Protein AF-A0A2V5ZRX6-F1 (afdb_monomer)

Sequence (182 aa):
MQWFSRVRLLVLTLICLFWTGLIVVGHFFPTAPFLSVPWRGEQSFEDLLRREGRKTTPPRDFAFLGIDQSTLQLPPLTPEEVAGSRGLQLLSERPYPWSREVWALLLDKLFAAGARVVMFDLLFNPPNEGDPTFHAALDRYRDKVAVSANFDFQNGAQAIAPNDTLIPPPQLQDSRVGFVNF

Radius of gyration: 25.51 Å; Cα contacts (8 Å, |Δi|>4): 160; chains: 1; bounding box: 58×41×77 Å

Secondary structure (DSSP, 8-state):
-HHHHHHHHHHHHHHHHHHHHHHHHHHH-TTSTTTTHHHHHHHHHHHHHHHHSPPPPPPTT-------TTTTS-----HHHHHT-HHHHHHHHSSSSPPTHHHHHHHHHHHHTT-S-EE--S---S--TTHHHHHHHHHHTGGGEEEEEEEETTTTSEEEPPPTTTS-SSGGGSTTEEE---

Nearest PDB structures (foldseek):
  1s02-assembly1_A  TM=7.299E-01  e=1.355E+00  Bacillus amyloliquefaciens
  1sua-assembly1_A  TM=6.923E-01  e=2.126E+00  Bacillus amyloliquefaciens
  7am4-assembly1_A  TM=7.079E-01  e=3.338E+00  Bacillus amyloliquefaciens
  8h7p-assembly1_A  TM=6.752E-01  e=2.934E+00  Bacillus subtilis
  5h91-assembly1_B  TM=5.346E-01  e=6.780E+00  Levilactobacillus brevis

Structure (mmCIF, N/CA/C/O backbone):
data_AF-A0A2V5ZRX6-F1
#
_entry.id   AF-A0A2V5ZRX6-F1
#
loop_
_atom_site.group_PDB
_atom_site.id
_atom_site.type_symbol
_atom_site.label_atom_id
_atom_site.label_alt_id
_atom_site.label_comp_id
_atom_site.label_asym_id
_atom_site.label_entity_id
_atom_site.label_seq_id
_atom_site.pdbx_PDB_ins_code
_atom_site.Cartn_x
_atom_site.Cartn_y
_atom_site.Cartn_z
_atom_site.occupancy
_atom_site.B_iso_or_equiv
_atom_site.auth_seq_id
_atom_site.auth_comp_id
_atom_site.auth_asym_id
_atom_site.auth_atom_id
_atom_site.pdbx_PDB_model_num
ATOM 1 N N . MET A 1 1 ? 36.579 -9.602 -58.106 1.00 56.06 1 MET A N 1
ATOM 2 C CA . MET A 1 1 ? 35.337 -9.701 -57.297 1.00 56.06 1 MET A CA 1
ATOM 3 C C . MET A 1 1 ? 35.563 -9.697 -55.775 1.00 56.06 1 MET A C 1
ATOM 5 O O . MET A 1 1 ? 34.739 -9.130 -55.075 1.00 56.06 1 MET A O 1
ATOM 9 N N . GLN A 1 2 ? 36.664 -10.243 -55.233 1.00 59.59 2 GLN A N 1
ATOM 10 C CA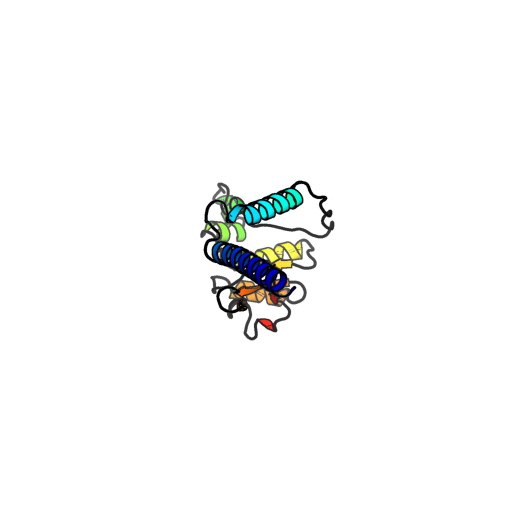 . GLN A 1 2 ? 36.886 -10.330 -53.771 1.00 59.59 2 GLN A CA 1
ATOM 11 C C . GLN A 1 2 ? 37.168 -8.988 -53.050 1.00 59.59 2 GLN A C 1
ATOM 13 O O . GLN A 1 2 ? 36.814 -8.840 -51.883 1.00 59.59 2 GLN A O 1
ATOM 18 N N . TRP A 1 3 ? 37.750 -7.990 -53.729 1.00 57.72 3 TRP A N 1
ATOM 19 C CA . TRP A 1 3 ? 38.071 -6.672 -53.147 1.00 57.72 3 TRP A CA 1
ATOM 20 C C . TRP A 1 3 ? 36.827 -5.903 -52.679 1.00 57.72 3 TRP A C 1
ATOM 22 O O . TRP A 1 3 ? 36.749 -5.469 -51.533 1.00 57.72 3 TRP A O 1
ATOM 32 N N . PHE A 1 4 ? 35.801 -5.824 -53.532 1.00 67.25 4 PHE A N 1
ATOM 33 C CA . PHE A 1 4 ? 34.531 -5.175 -53.197 1.00 67.25 4 PHE A CA 1
ATOM 34 C C . PHE A 1 4 ? 33.797 -5.871 -52.045 1.00 67.25 4 PHE A C 1
ATOM 36 O O . PHE A 1 4 ? 33.136 -5.205 -51.254 1.00 67.25 4 PHE A O 1
ATOM 43 N N . SER A 1 5 ? 33.950 -7.192 -51.905 1.00 71.81 5 SER A N 1
ATOM 44 C CA . SER A 1 5 ? 33.377 -7.945 -50.784 1.00 71.81 5 SER A CA 1
ATOM 45 C C . SER A 1 5 ? 34.058 -7.608 -49.456 1.00 71.81 5 SER A C 1
ATOM 47 O O . SER A 1 5 ? 33.370 -7.440 -48.456 1.00 71.81 5 SER A O 1
ATOM 49 N N . ARG A 1 6 ? 35.392 -7.474 -49.436 1.00 78.69 6 ARG A N 1
ATOM 50 C CA . ARG A 1 6 ? 36.153 -7.131 -48.220 1.00 78.69 6 ARG A CA 1
ATOM 51 C C . ARG A 1 6 ? 35.893 -5.698 -47.762 1.00 78.69 6 ARG A C 1
ATOM 53 O O . ARG A 1 6 ? 35.708 -5.470 -46.573 1.00 78.69 6 ARG A O 1
ATOM 60 N N . VAL A 1 7 ? 35.809 -4.753 -48.701 1.00 84.44 7 VAL A N 1
ATOM 61 C CA . VAL A 1 7 ? 35.469 -3.352 -48.398 1.00 84.44 7 VAL A CA 1
ATOM 62 C C . VAL A 1 7 ? 34.044 -3.239 -47.854 1.00 84.44 7 VAL A C 1
ATOM 64 O O . VAL A 1 7 ? 33.830 -2.568 -46.852 1.00 84.44 7 VAL A O 1
ATOM 67 N N . ARG A 1 8 ? 33.071 -3.945 -48.448 1.00 85.00 8 ARG A N 1
ATOM 68 C CA . ARG A 1 8 ? 31.693 -3.983 -47.926 1.00 85.00 8 ARG A CA 1
ATOM 69 C C . ARG A 1 8 ? 31.623 -4.558 -46.515 1.00 85.00 8 ARG A C 1
ATOM 71 O O . ARG A 1 8 ? 30.917 -4.004 -45.680 1.00 85.00 8 ARG A O 1
ATOM 78 N N . LEU A 1 9 ? 32.365 -5.634 -46.251 1.00 88.12 9 LEU A N 1
ATOM 79 C CA . LEU A 1 9 ? 32.395 -6.258 -44.931 1.00 88.12 9 LEU A CA 1
ATOM 80 C C . LEU A 1 9 ? 33.005 -5.316 -43.886 1.00 88.12 9 LEU A C 1
ATOM 82 O O . LEU A 1 9 ? 32.423 -5.143 -42.826 1.00 88.12 9 LEU A O 1
ATOM 86 N N . LEU A 1 10 ? 34.104 -4.631 -44.222 1.00 91.81 10 LEU A N 1
ATOM 87 C CA . LEU A 1 10 ? 34.718 -3.618 -43.356 1.00 91.81 10 LEU A CA 1
ATOM 88 C C . LEU A 1 10 ? 33.776 -2.449 -43.056 1.00 91.81 10 LEU A C 1
ATOM 90 O O . LEU A 1 10 ? 33.674 -2.029 -41.908 1.00 91.81 10 LEU A O 1
ATOM 94 N N . VAL A 1 11 ? 33.066 -1.941 -44.066 1.00 91.38 11 VAL A N 1
ATOM 95 C CA . VAL A 1 11 ? 32.086 -0.860 -43.880 1.00 91.38 11 VAL A CA 1
ATOM 96 C C . VAL A 1 11 ? 30.954 -1.310 -42.954 1.00 91.38 11 VAL A C 1
ATOM 98 O O . VAL A 1 11 ? 30.617 -0.589 -42.020 1.00 91.38 11 VAL A O 1
ATOM 101 N N . LEU A 1 12 ? 30.416 -2.517 -43.150 1.00 92.81 12 LEU A N 1
ATOM 102 C CA . LEU A 1 12 ? 29.412 -3.103 -42.255 1.00 92.81 12 LEU A CA 1
ATOM 103 C C . LEU A 1 12 ? 29.942 -3.258 -40.827 1.00 92.81 12 LEU A C 1
ATOM 105 O O . LEU A 1 12 ? 29.269 -2.848 -39.887 1.00 92.81 12 LEU A O 1
ATOM 109 N N . THR A 1 13 ? 31.158 -3.781 -40.652 1.00 93.75 13 THR A N 1
ATOM 110 C CA . THR A 1 13 ? 31.784 -3.919 -39.331 1.00 93.75 13 THR A CA 1
ATOM 111 C C . THR A 1 13 ? 31.941 -2.568 -38.639 1.00 93.75 13 THR A C 1
ATOM 113 O O . THR A 1 13 ? 31.611 -2.456 -37.463 1.00 93.75 13 THR A O 1
ATOM 116 N N . LEU A 1 14 ? 32.384 -1.527 -39.349 1.00 95.38 14 LEU A N 1
ATOM 117 C CA . LEU A 1 14 ? 32.519 -0.182 -38.783 1.00 95.38 14 LEU A CA 1
ATOM 118 C C . LEU A 1 14 ? 31.167 0.418 -38.389 1.00 95.38 14 LEU A C 1
ATOM 120 O O . LEU A 1 14 ? 31.062 1.008 -37.318 1.00 95.38 14 LEU A O 1
ATOM 124 N N . ILE A 1 15 ? 30.128 0.224 -39.206 1.00 94.75 15 ILE A N 1
ATOM 125 C CA . ILE A 1 15 ? 28.759 0.640 -38.873 1.00 94.75 15 ILE A CA 1
ATOM 126 C C . ILE A 1 15 ? 28.284 -0.081 -37.606 1.00 94.75 15 ILE A C 1
ATOM 128 O O . ILE A 1 15 ? 27.795 0.567 -36.682 1.00 94.75 15 ILE A O 1
ATOM 132 N N . CYS A 1 16 ? 28.464 -1.402 -37.525 1.00 95.56 16 CYS A N 1
ATOM 133 C CA . CYS A 1 16 ? 28.081 -2.182 -36.350 1.00 95.56 16 CYS A CA 1
ATOM 134 C C . CYS A 1 16 ? 28.842 -1.734 -35.096 1.00 95.56 16 CYS A C 1
ATOM 136 O O . CYS A 1 16 ? 28.220 -1.547 -34.051 1.00 95.56 16 CYS A O 1
ATOM 138 N N . LEU A 1 17 ? 30.158 -1.523 -35.190 1.00 95.69 17 LEU A N 1
ATOM 139 C CA . LEU A 1 17 ? 30.981 -1.060 -34.069 1.00 95.69 17 LEU A CA 1
ATOM 140 C C . LEU A 1 17 ? 30.581 0.345 -33.614 1.00 95.69 17 LEU A C 1
ATOM 142 O O . LEU A 1 17 ? 30.486 0.585 -32.415 1.00 95.69 17 LEU A O 1
ATOM 146 N N . PHE A 1 18 ? 30.297 1.250 -34.552 1.00 93.50 18 PHE A N 1
ATOM 147 C CA . PHE A 1 18 ? 29.844 2.602 -34.242 1.00 93.50 18 PHE A CA 1
ATOM 148 C C . PHE A 1 18 ? 28.509 2.594 -33.488 1.00 93.50 18 PHE A C 1
ATOM 150 O O . PHE A 1 18 ? 28.417 3.181 -32.412 1.00 93.50 18 PHE A O 1
ATOM 157 N N . TRP A 1 19 ? 27.493 1.889 -33.999 1.00 91.00 19 TRP A N 1
ATOM 158 C CA . TRP A 1 19 ? 26.186 1.817 -33.337 1.00 91.00 19 TRP A CA 1
ATOM 159 C C . TRP A 1 19 ? 26.247 1.076 -32.003 1.00 91.00 19 TRP A C 1
ATOM 161 O O . TRP A 1 19 ? 25.633 1.519 -31.037 1.00 91.00 19 TRP A O 1
ATOM 171 N N . THR A 1 20 ? 27.035 0.002 -31.916 1.00 90.19 20 THR A N 1
ATOM 172 C CA . THR A 1 20 ? 27.274 -0.698 -30.646 1.00 90.19 20 THR A CA 1
ATOM 173 C C . THR A 1 20 ? 27.924 0.240 -29.633 1.00 90.19 20 THR A C 1
ATOM 175 O O . THR A 1 20 ? 27.460 0.334 -28.502 1.00 90.19 20 THR A O 1
ATOM 178 N N . GLY A 1 21 ? 28.950 0.989 -30.044 1.00 88.75 21 GLY A N 1
ATOM 179 C CA . GLY A 1 21 ? 29.606 1.986 -29.202 1.00 88.75 21 GLY A CA 1
ATOM 180 C C . GLY A 1 21 ? 28.641 3.076 -28.738 1.00 88.75 21 GLY A C 1
ATOM 181 O O . GLY A 1 21 ? 28.605 3.388 -27.552 1.00 88.75 21 GLY A O 1
ATOM 182 N N . LEU A 1 22 ? 27.806 3.602 -29.637 1.00 84.19 22 LEU A N 1
ATOM 183 C CA . LEU A 1 22 ? 26.796 4.609 -29.307 1.00 84.19 22 LEU A CA 1
ATOM 184 C C . LEU A 1 22 ? 25.785 4.090 -28.269 1.00 84.19 22 LEU A C 1
ATOM 186 O O . LEU A 1 22 ? 25.483 4.797 -27.310 1.00 84.19 22 LEU A O 1
ATOM 190 N N . ILE A 1 23 ? 25.297 2.855 -28.430 1.00 83.00 23 ILE A N 1
ATOM 191 C CA . ILE A 1 23 ? 24.361 2.218 -27.489 1.00 83.00 23 ILE A CA 1
ATOM 192 C C . ILE A 1 23 ? 25.027 2.001 -26.128 1.00 83.00 23 ILE A C 1
ATOM 194 O O . ILE A 1 23 ? 24.437 2.332 -25.104 1.00 83.00 23 ILE A O 1
ATOM 198 N N . VAL A 1 24 ? 26.264 1.495 -26.106 1.00 84.56 24 VAL A N 1
ATOM 199 C CA . VAL A 1 24 ? 27.028 1.289 -24.866 1.00 84.56 24 VAL A CA 1
ATOM 200 C C . VAL A 1 24 ? 27.235 2.617 -24.137 1.00 84.56 24 VAL A C 1
ATOM 202 O O . VAL A 1 24 ? 26.971 2.708 -22.942 1.00 84.56 24 VAL A O 1
ATOM 205 N N . VAL A 1 25 ? 27.635 3.675 -24.846 1.00 83.81 25 VAL A N 1
ATOM 206 C CA . VAL A 1 25 ? 27.797 5.007 -24.245 1.00 83.81 25 VAL A CA 1
ATOM 207 C C . VAL A 1 25 ? 26.455 5.542 -23.732 1.00 83.81 25 VAL A C 1
ATOM 209 O O . VAL A 1 25 ? 26.405 6.061 -22.621 1.00 83.81 25 VAL A O 1
ATOM 212 N N . GLY A 1 26 ? 25.357 5.371 -24.473 1.00 76.69 26 GLY A N 1
ATOM 213 C CA . GLY A 1 26 ? 24.017 5.752 -24.011 1.00 76.69 26 GLY A CA 1
ATOM 214 C C . GLY A 1 26 ? 23.561 4.989 -22.761 1.00 76.69 26 GLY A C 1
ATOM 215 O O . GLY A 1 26 ? 22.959 5.585 -21.873 1.00 76.69 26 GLY A O 1
ATOM 216 N N . HIS A 1 27 ? 23.899 3.702 -22.658 1.00 77.75 27 HIS A N 1
ATOM 217 C CA . HIS A 1 27 ? 23.582 2.864 -21.501 1.00 77.75 27 HIS A CA 1
ATOM 218 C C . HIS A 1 27 ? 24.334 3.301 -20.235 1.00 77.75 27 HIS A C 1
ATOM 220 O O . HIS A 1 27 ? 23.736 3.379 -19.165 1.00 77.75 27 HIS A O 1
ATOM 226 N N . PHE A 1 28 ? 25.629 3.619 -20.348 1.00 81.56 28 PHE A N 1
ATOM 227 C CA . PHE A 1 28 ? 26.453 4.019 -19.199 1.00 81.56 28 PHE A CA 1
ATOM 228 C C . PHE A 1 28 ? 26.359 5.510 -18.850 1.00 81.56 28 PHE A C 1
ATOM 230 O O . PHE A 1 28 ? 26.651 5.889 -17.717 1.00 81.56 28 PHE A O 1
ATOM 237 N N . PHE A 1 29 ? 25.927 6.359 -19.787 1.00 78.88 29 PHE A N 1
ATOM 238 C CA . PHE A 1 29 ? 25.763 7.801 -19.581 1.00 78.88 29 PHE A CA 1
ATOM 239 C C . PHE A 1 29 ? 24.337 8.275 -19.921 1.00 78.88 29 PHE A C 1
ATOM 241 O O . PHE A 1 29 ? 24.163 9.162 -20.764 1.00 78.88 29 PHE A O 1
ATOM 248 N N . PRO A 1 30 ? 23.298 7.741 -19.250 1.00 66.06 30 PRO A N 1
ATOM 249 C CA . PRO A 1 30 ? 21.898 8.000 -19.598 1.00 66.06 30 PRO A CA 1
ATOM 250 C C . PRO A 1 30 ? 21.466 9.457 -19.373 1.00 66.06 30 PRO A C 1
ATOM 252 O O . PRO A 1 30 ? 20.463 9.901 -19.924 1.00 66.06 30 PRO A O 1
ATOM 255 N N . THR A 1 31 ? 22.220 10.230 -18.587 1.00 69.75 31 THR A N 1
ATOM 256 C CA . THR A 1 31 ? 21.947 11.646 -18.295 1.00 69.75 31 THR A CA 1
ATOM 257 C C . THR A 1 31 ? 22.692 12.614 -19.215 1.00 69.75 31 THR A C 1
ATOM 259 O O . THR A 1 31 ? 22.465 13.823 -19.138 1.00 69.75 31 THR A O 1
ATOM 262 N N . ALA A 1 32 ? 23.557 12.119 -20.110 1.00 73.25 32 ALA A N 1
ATOM 263 C CA . ALA A 1 32 ? 24.284 12.972 -21.039 1.00 73.25 32 ALA A CA 1
ATOM 264 C C . ALA A 1 32 ? 23.309 13.716 -21.982 1.00 73.25 32 ALA A C 1
ATOM 266 O O . ALA A 1 32 ? 22.347 13.124 -22.504 1.00 73.25 32 ALA A O 1
ATOM 267 N N . PRO A 1 33 ? 23.530 15.020 -22.234 1.00 58.69 33 PRO A N 1
ATOM 268 C CA . PRO A 1 33 ? 22.786 15.752 -23.253 1.00 58.69 33 PRO A CA 1
ATOM 269 C C . PRO A 1 33 ? 22.902 15.033 -24.610 1.00 58.69 33 PRO A C 1
ATOM 271 O O . PRO A 1 33 ? 23.943 14.462 -24.920 1.00 58.69 33 PRO A O 1
ATOM 274 N N . PHE A 1 34 ? 21.834 15.045 -25.413 1.00 67.62 34 PHE A N 1
ATOM 275 C CA . PHE A 1 34 ? 21.688 14.349 -26.711 1.00 67.62 34 PHE A CA 1
ATOM 276 C C . PHE A 1 34 ? 21.492 12.823 -26.658 1.00 67.62 34 PHE A C 1
ATOM 278 O O . PHE A 1 34 ? 20.596 12.327 -27.337 1.00 67.62 34 PHE A O 1
ATOM 285 N N . LEU A 1 35 ? 22.221 12.081 -25.818 1.00 66.44 35 LEU A N 1
ATOM 286 C CA . LEU A 1 35 ? 22.031 10.622 -25.676 1.00 66.44 35 LEU A CA 1
ATOM 287 C C . LEU A 1 35 ? 20.732 10.254 -24.940 1.00 66.44 35 LEU A C 1
ATOM 289 O O . LEU A 1 35 ? 20.140 9.214 -25.200 1.00 66.44 35 LEU A O 1
ATOM 293 N N . SER A 1 36 ? 20.247 11.153 -24.082 1.00 68.12 36 SER A N 1
ATOM 294 C CA . SER A 1 36 ? 18.969 11.041 -23.361 1.00 68.12 36 SER A CA 1
ATOM 295 C C . SER A 1 36 ? 17.731 11.425 -24.183 1.00 68.12 36 SER A C 1
ATOM 297 O O . SER A 1 36 ? 16.614 11.361 -23.671 1.00 68.12 36 SER A O 1
ATOM 299 N N . VAL A 1 37 ? 17.892 11.903 -25.424 1.00 75.19 37 VAL A N 1
ATOM 300 C CA . VAL A 1 37 ? 16.770 12.388 -26.254 1.00 75.19 37 VAL A CA 1
ATOM 301 C C . VAL A 1 37 ? 15.780 11.274 -26.616 1.00 75.19 37 VAL A C 1
ATOM 303 O O . VAL A 1 37 ? 14.586 11.522 -26.459 1.00 75.19 37 VAL A O 1
ATOM 306 N N . PRO A 1 38 ? 16.209 10.060 -27.023 1.00 76.38 38 PRO A N 1
ATOM 307 C CA . PRO A 1 38 ? 15.279 8.961 -27.282 1.00 76.38 38 PRO A CA 1
ATOM 308 C C . PRO A 1 38 ? 14.454 8.598 -26.044 1.00 76.38 38 PRO A C 1
ATOM 310 O O . PRO A 1 38 ? 13.234 8.526 -26.130 1.00 76.38 38 PRO A O 1
ATOM 313 N N . TRP A 1 39 ? 15.106 8.482 -24.881 1.00 74.38 39 TRP A N 1
ATOM 314 C CA . TRP A 1 39 ? 14.452 8.118 -23.621 1.00 74.38 39 TRP A CA 1
ATOM 315 C C . TRP A 1 39 ? 13.459 9.182 -23.144 1.00 74.38 39 TRP A C 1
ATOM 317 O O . TRP A 1 39 ? 12.323 8.883 -22.795 1.00 74.38 39 TRP A O 1
ATOM 327 N N . ARG A 1 40 ? 13.849 10.462 -23.193 1.00 78.56 40 ARG A N 1
ATOM 328 C CA . ARG A 1 40 ? 12.930 11.567 -22.881 1.00 78.56 40 ARG A CA 1
ATOM 329 C C . ARG A 1 40 ? 11.773 11.649 -23.872 1.00 78.56 40 ARG A C 1
ATOM 331 O O . ARG A 1 40 ? 10.671 12.010 -23.470 1.00 78.56 40 ARG A O 1
ATOM 338 N N . GLY A 1 41 ? 12.018 11.344 -25.145 1.00 83.38 41 GLY A N 1
ATOM 339 C CA . GLY A 1 41 ? 10.986 11.282 -26.177 1.00 83.38 41 GLY A CA 1
ATOM 340 C C . GLY A 1 41 ? 9.962 10.186 -25.893 1.00 83.38 41 GLY A C 1
ATOM 341 O O . GLY A 1 41 ? 8.766 10.460 -25.930 1.00 83.38 41 GLY A O 1
ATOM 342 N N . GLU A 1 42 ? 10.427 8.989 -25.539 1.00 86.06 42 GLU A N 1
ATOM 343 C CA . GLU A 1 42 ? 9.584 7.873 -25.103 1.00 86.06 42 GLU A CA 1
ATOM 344 C C . GLU A 1 42 ? 8.759 8.244 -23.868 1.00 86.06 42 GLU A C 1
ATOM 346 O O . GLU A 1 42 ? 7.535 8.201 -23.933 1.00 86.06 42 GLU A O 1
ATOM 351 N N . GLN A 1 43 ? 9.394 8.730 -22.796 1.00 85.69 43 GLN A N 1
ATOM 352 C CA . GLN A 1 43 ? 8.693 9.168 -21.582 1.00 85.69 43 GLN A CA 1
ATOM 353 C C . GLN A 1 43 ? 7.649 10.255 -21.872 1.00 85.69 43 GLN A C 1
ATOM 355 O O . GLN A 1 43 ? 6.528 10.191 -21.375 1.00 85.69 43 GLN A O 1
ATOM 360 N N . SER A 1 44 ? 7.983 11.235 -22.718 1.00 87.12 44 SER A N 1
ATOM 361 C CA . SER A 1 44 ? 7.048 12.300 -23.106 1.00 87.12 44 SER A CA 1
ATOM 362 C C . SER A 1 44 ? 5.868 11.760 -23.914 1.00 87.12 44 SER A C 1
ATOM 364 O O . SER A 1 44 ? 4.743 12.236 -23.763 1.00 87.12 44 SER A O 1
ATOM 366 N N . PHE A 1 45 ? 6.111 10.776 -24.780 1.00 88.62 45 PHE A N 1
ATOM 367 C CA . PHE A 1 45 ? 5.062 10.124 -25.553 1.00 88.62 45 PHE A CA 1
ATOM 368 C C . PHE A 1 45 ? 4.168 9.254 -24.664 1.00 88.62 45 PHE A C 1
ATOM 370 O O . PHE A 1 45 ? 2.945 9.325 -24.784 1.00 88.62 45 PHE A O 1
ATOM 377 N N . GLU A 1 46 ? 4.738 8.496 -23.727 1.00 88.62 46 GLU A N 1
ATOM 378 C CA . GLU A 1 46 ? 3.959 7.766 -22.728 1.00 88.62 46 GLU A CA 1
ATOM 379 C C . GLU A 1 46 ? 3.116 8.708 -21.870 1.00 88.62 46 GLU A C 1
ATOM 381 O O . GLU A 1 46 ? 1.942 8.432 -21.639 1.00 88.62 46 GLU A O 1
ATOM 386 N N . ASP A 1 47 ? 3.671 9.839 -21.435 1.00 90.44 47 ASP A N 1
ATOM 387 C CA . ASP A 1 47 ? 2.935 10.857 -20.689 1.00 90.44 47 ASP A CA 1
ATOM 388 C C . ASP A 1 47 ? 1.789 11.443 -21.511 1.00 90.44 47 ASP A C 1
ATOM 390 O O . ASP A 1 47 ? 0.682 11.610 -20.996 1.00 90.44 47 ASP A O 1
ATOM 394 N N . LEU A 1 48 ? 2.012 11.701 -22.802 1.00 92.56 48 LEU A N 1
ATOM 395 C CA . LEU A 1 48 ? 0.958 12.129 -23.715 1.00 92.56 48 LEU A CA 1
ATOM 396 C C . LEU A 1 48 ? -0.149 11.070 -23.808 1.00 92.56 48 LEU A C 1
ATOM 398 O O . LEU A 1 48 ? -1.324 11.403 -23.676 1.00 92.56 48 LEU A O 1
ATOM 402 N N . LEU A 1 49 ? 0.194 9.788 -23.954 1.00 91.12 49 LEU A N 1
ATOM 403 C CA . LEU A 1 49 ? -0.783 8.693 -23.947 1.00 91.12 49 LEU A CA 1
ATOM 404 C C . LEU A 1 49 ? -1.497 8.566 -22.587 1.00 91.12 49 LEU A C 1
ATOM 406 O O . LEU A 1 49 ? -2.708 8.336 -22.528 1.00 91.12 49 LEU A O 1
ATOM 410 N N . ARG A 1 50 ? -0.788 8.766 -21.471 1.00 87.44 50 ARG A N 1
ATOM 411 C CA . ARG A 1 50 ? -1.350 8.760 -20.111 1.00 87.44 50 ARG A CA 1
ATOM 412 C C . ARG A 1 50 ? -2.211 9.986 -19.816 1.00 87.44 50 ARG A C 1
ATOM 414 O O . ARG A 1 50 ? -3.107 9.860 -18.989 1.00 87.44 50 ARG A O 1
ATOM 421 N N . ARG A 1 51 ? -2.067 11.102 -20.527 1.00 87.94 51 ARG A N 1
ATOM 422 C CA . ARG A 1 51 ? -2.939 12.283 -20.381 1.00 87.94 51 ARG A CA 1
ATOM 423 C C . ARG A 1 51 ? -4.103 12.274 -21.368 1.00 87.94 51 ARG A C 1
ATOM 425 O O . ARG A 1 51 ? -5.253 12.287 -20.948 1.00 87.94 51 ARG A O 1
ATOM 432 N N . GLU A 1 52 ? -3.798 12.148 -22.652 1.00 91.19 52 GLU A N 1
ATOM 433 C CA . GLU A 1 52 ? -4.743 12.336 -23.762 1.00 91.19 52 GLU A CA 1
ATOM 434 C C . GLU A 1 52 ? -5.308 11.020 -24.307 1.00 91.19 52 GLU A C 1
ATOM 436 O O . GLU A 1 52 ? -6.373 10.981 -24.923 1.00 9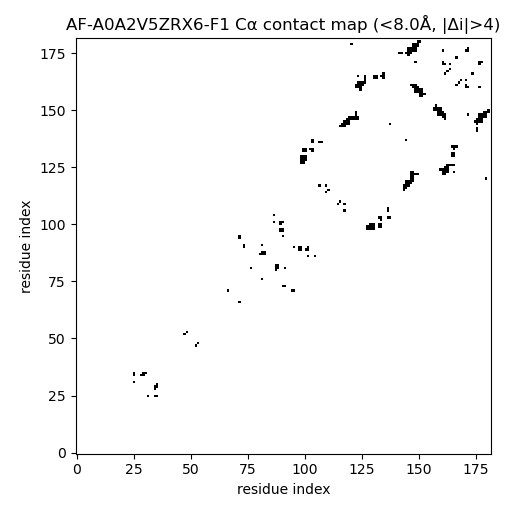1.19 52 GLU A O 1
ATOM 441 N N . GLY A 1 53 ? -4.598 9.908 -24.100 1.00 88.50 53 GLY A N 1
ATOM 442 C CA . GLY A 1 53 ? -5.047 8.600 -24.564 1.00 88.50 53 GLY A CA 1
ATOM 443 C C . GLY A 1 53 ? -6.350 8.182 -23.884 1.00 88.50 53 GLY A C 1
ATOM 444 O O . GLY A 1 53 ? -6.544 8.418 -22.686 1.00 88.50 53 GLY A O 1
ATOM 445 N N . ARG A 1 54 ? -7.229 7.520 -24.648 1.00 89.12 54 ARG A N 1
ATOM 446 C CA . ARG A 1 54 ? -8.540 7.038 -24.187 1.00 89.12 54 ARG A CA 1
ATOM 447 C C . ARG A 1 54 ? -8.410 6.292 -22.858 1.00 89.12 54 ARG A C 1
ATOM 449 O O . ARG A 1 54 ? -7.717 5.281 -22.773 1.00 89.12 54 ARG A O 1
ATOM 456 N N . LYS A 1 55 ? -9.117 6.774 -21.835 1.00 86.31 55 LYS A N 1
ATOM 457 C CA . LYS A 1 55 ? -9.160 6.130 -20.520 1.00 86.31 55 LYS A CA 1
ATOM 458 C C . LYS A 1 55 ? -10.217 5.045 -20.490 1.00 86.31 55 LYS A C 1
ATOM 460 O O . LYS A 1 55 ? -11.355 5.257 -20.910 1.00 86.31 55 LYS A O 1
ATOM 465 N N . THR A 1 56 ? -9.833 3.885 -19.973 1.00 85.19 56 THR A N 1
ATOM 466 C CA . THR A 1 56 ? -10.794 2.871 -19.555 1.00 85.19 56 THR A CA 1
ATOM 467 C C . THR A 1 56 ? -11.549 3.425 -18.358 1.00 85.19 56 THR A C 1
ATOM 469 O O . THR A 1 56 ? -10.937 3.853 -17.381 1.00 85.19 56 THR A O 1
ATOM 472 N N . THR A 1 57 ? -12.876 3.456 -18.442 1.00 86.31 57 THR A N 1
ATOM 473 C CA . THR A 1 57 ? -13.701 3.855 -17.303 1.00 86.31 57 THR A CA 1
ATOM 474 C C . THR A 1 57 ? -13.482 2.852 -16.169 1.00 86.31 57 THR A C 1
ATOM 476 O O . THR A 1 57 ? -13.630 1.651 -16.416 1.00 86.31 57 THR A O 1
ATOM 479 N N . PRO A 1 58 ? -13.124 3.300 -14.952 1.00 84.44 58 PRO A N 1
ATOM 480 C CA . PRO A 1 58 ? -12.965 2.389 -13.831 1.00 84.44 58 PRO A CA 1
ATOM 481 C C . PRO A 1 58 ? -14.301 1.688 -13.526 1.00 84.44 58 PRO A C 1
ATOM 483 O O . PRO A 1 58 ? -15.367 2.293 -13.709 1.00 84.44 58 PRO A O 1
ATOM 486 N N . PRO A 1 59 ? -14.276 0.423 -13.075 1.00 89.94 59 PRO A N 1
ATOM 487 C CA . PRO A 1 59 ? -15.473 -0.257 -12.593 1.00 89.94 59 PRO A CA 1
ATOM 488 C C . PRO A 1 59 ? -16.162 0.551 -11.486 1.00 89.94 59 PRO A C 1
ATOM 490 O O . PRO A 1 59 ? -15.506 1.212 -10.685 1.00 89.94 59 PRO A O 1
ATOM 493 N N . ARG A 1 60 ? -17.499 0.507 -11.426 1.00 89.81 60 ARG A N 1
ATOM 494 C CA . ARG A 1 60 ? -18.281 1.288 -10.442 1.00 89.81 60 ARG A CA 1
ATOM 495 C C . ARG A 1 60 ? -18.077 0.828 -8.998 1.00 89.81 60 ARG A C 1
ATOM 497 O O . ARG A 1 60 ? -18.371 1.573 -8.072 1.00 89.81 60 ARG A O 1
ATOM 504 N N . ASP A 1 61 ? -17.632 -0.404 -8.827 1.00 92.38 61 ASP A N 1
ATOM 505 C CA . ASP A 1 61 ? -17.355 -1.083 -7.566 1.00 92.38 61 ASP A CA 1
ATOM 506 C C . ASP A 1 61 ? -15.861 -1.076 -7.210 1.00 92.38 61 ASP A C 1
ATOM 508 O O . ASP A 1 61 ? -15.437 -1.786 -6.300 1.00 92.38 61 ASP A O 1
ATOM 512 N N . PHE A 1 62 ? -15.068 -0.258 -7.907 1.00 92.00 62 PHE A N 1
ATOM 513 C CA . PHE A 1 62 ? -13.644 -0.103 -7.668 1.00 92.00 62 PHE A CA 1
ATOM 514 C C . PHE A 1 62 ? -13.320 1.330 -7.245 1.00 92.00 62 PHE A C 1
ATOM 516 O O . PHE A 1 62 ? -13.637 2.292 -7.946 1.00 92.00 62 PHE A O 1
ATOM 523 N N . ALA A 1 63 ? -12.650 1.464 -6.103 1.00 92.19 63 ALA A N 1
ATOM 524 C CA . ALA A 1 63 ? -12.139 2.732 -5.606 1.00 92.19 63 ALA A CA 1
ATOM 525 C C . ALA A 1 63 ? -10.620 2.636 -5.458 1.00 92.19 63 ALA A C 1
ATOM 527 O O . ALA A 1 63 ? -10.112 1.724 -4.808 1.00 92.19 63 ALA A O 1
ATOM 528 N N . PHE A 1 64 ? -9.910 3.595 -6.047 1.00 90.69 64 PHE A N 1
ATOM 529 C CA . PHE A 1 64 ? -8.470 3.754 -5.883 1.00 90.69 64 PHE A CA 1
ATOM 530 C C . PHE A 1 64 ? -8.205 4.983 -5.018 1.00 90.69 64 PHE A C 1
ATOM 532 O O . PHE A 1 64 ? -8.651 6.081 -5.356 1.00 90.69 64 PHE A O 1
ATOM 539 N N . LEU A 1 65 ? -7.493 4.795 -3.907 1.00 91.19 65 LEU A N 1
ATOM 540 C CA . LEU A 1 65 ? -7.089 5.870 -3.008 1.00 91.19 65 LEU A CA 1
ATOM 541 C C . LEU A 1 65 ? -5.565 5.960 -3.002 1.00 91.19 65 LEU A C 1
ATOM 543 O O . LEU A 1 65 ? -4.892 5.097 -2.446 1.00 91.19 65 LEU A O 1
ATOM 547 N N . GLY A 1 66 ? -5.043 7.009 -3.632 1.00 90.25 66 GLY A N 1
ATOM 548 C CA . GLY A 1 66 ? -3.620 7.323 -3.609 1.00 90.25 66 GLY A CA 1
ATOM 549 C C . GLY A 1 66 ? -3.246 8.152 -2.384 1.00 90.25 66 GLY A C 1
ATOM 550 O O . GLY A 1 66 ? -4.037 8.972 -1.918 1.00 90.25 66 GLY A O 1
ATOM 551 N N . ILE A 1 67 ? -2.023 7.955 -1.899 1.00 89.56 67 ILE A N 1
ATOM 552 C CA . ILE A 1 67 ? -1.371 8.859 -0.950 1.00 89.56 67 ILE A CA 1
ATOM 553 C C . ILE A 1 67 ? -0.396 9.703 -1.761 1.00 89.56 67 ILE A C 1
ATOM 555 O O . ILE A 1 67 ? 0.546 9.179 -2.352 1.00 89.56 67 ILE A O 1
ATOM 559 N N . ASP A 1 68 ? -0.641 11.005 -1.807 1.00 88.56 68 ASP A N 1
ATOM 560 C CA . ASP A 1 68 ? 0.231 11.979 -2.451 1.00 88.56 68 ASP A CA 1
ATOM 561 C C . ASP A 1 68 ? 0.847 12.949 -1.431 1.00 88.56 68 ASP A C 1
ATOM 563 O O . ASP A 1 68 ? 0.501 12.963 -0.247 1.00 88.56 68 ASP A O 1
ATOM 567 N N . GLN A 1 69 ? 1.757 13.801 -1.898 1.00 85.94 69 GLN A N 1
ATOM 568 C CA . GLN A 1 69 ? 2.449 14.770 -1.049 1.00 85.94 69 GLN A CA 1
ATOM 569 C C . GLN A 1 69 ? 1.499 15.738 -0.322 1.00 85.94 69 GLN A C 1
ATOM 571 O O . GLN A 1 69 ? 1.828 16.192 0.774 1.00 85.94 69 GLN A O 1
ATOM 576 N N . SER A 1 70 ? 0.336 16.046 -0.903 1.00 85.19 70 SER A N 1
ATOM 577 C CA . SER A 1 70 ? -0.668 16.904 -0.274 1.00 85.19 70 SER A CA 1
ATOM 578 C C . SER A 1 70 ? -1.423 16.171 0.836 1.00 85.19 70 SER A C 1
ATOM 580 O O . SER A 1 70 ? -1.631 16.741 1.900 1.00 85.19 70 SER A O 1
ATOM 582 N N . T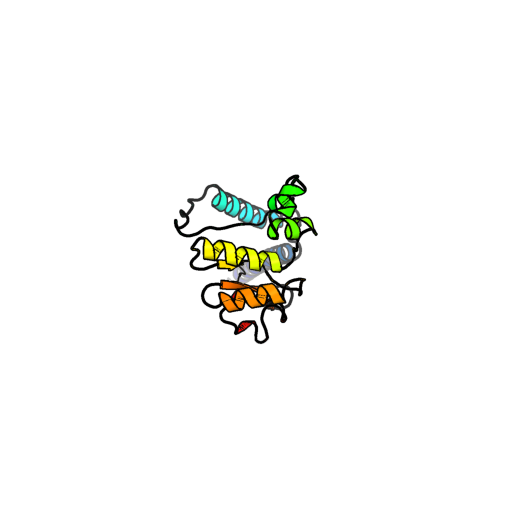HR A 1 71 ? -1.732 14.883 0.656 1.00 84.12 71 THR A N 1
ATOM 583 C CA . THR A 1 71 ? -2.401 14.053 1.676 1.00 84.12 71 THR A CA 1
ATOM 584 C C . THR A 1 71 ? -1.521 13.740 2.886 1.00 84.12 71 THR A C 1
ATOM 586 O O . THR A 1 71 ? -2.037 13.433 3.958 1.00 84.12 71 THR A O 1
ATOM 589 N N . LEU A 1 72 ? -0.194 13.834 2.741 1.00 86.94 72 LEU A N 1
ATOM 590 C CA . LEU A 1 72 ? 0.747 13.695 3.856 1.00 86.94 72 LEU A CA 1
ATOM 591 C C . LEU A 1 72 ? 0.750 14.912 4.789 1.00 86.94 72 LEU A C 1
ATOM 593 O O . LEU A 1 72 ? 1.234 14.814 5.917 1.00 86.94 72 LEU A O 1
ATOM 597 N N . GLN A 1 73 ? 0.234 16.053 4.327 1.00 85.19 73 GLN A N 1
ATOM 598 C CA . GLN A 1 73 ? 0.093 17.261 5.127 1.00 85.19 73 GLN A CA 1
ATOM 599 C C . GLN A 1 73 ? -1.332 17.322 5.661 1.00 85.19 73 GLN A C 1
ATOM 601 O O . GLN A 1 73 ? -2.286 17.520 4.910 1.00 85.19 73 GLN A O 1
ATOM 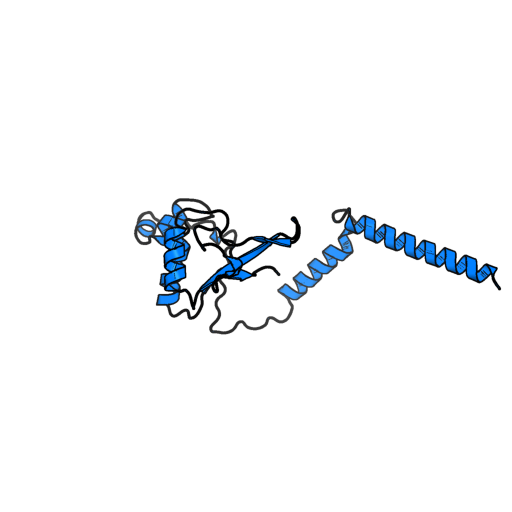606 N N . LEU A 1 74 ? -1.486 17.147 6.972 1.00 81.12 74 LEU A N 1
ATOM 607 C CA . LEU A 1 74 ? -2.793 17.318 7.587 1.00 81.12 74 LEU A CA 1
ATOM 608 C C . LEU A 1 74 ? -3.230 18.784 7.467 1.00 81.12 74 LEU A C 1
ATOM 610 O O . LEU A 1 74 ? -2.420 19.683 7.724 1.00 81.12 74 LEU A O 1
ATOM 614 N N . PRO A 1 75 ? -4.500 19.046 7.110 1.00 83.44 75 PRO A N 1
ATOM 615 C CA . PRO A 1 75 ? -5.048 20.386 7.239 1.00 83.44 75 PRO A CA 1
ATOM 616 C C . PRO A 1 75 ? -4.983 20.829 8.711 1.00 83.44 75 PRO A C 1
ATOM 618 O O . PRO A 1 75 ? -4.850 19.986 9.602 1.00 83.44 75 PRO A O 1
ATOM 621 N N . PRO A 1 76 ? -5.078 22.136 9.001 1.00 84.06 76 PRO A N 1
ATOM 622 C CA . PRO A 1 76 ? -5.177 22.606 10.376 1.00 84.06 76 PRO A CA 1
ATOM 623 C C . PRO A 1 76 ? -6.453 22.040 11.020 1.00 84.06 76 PRO A C 1
ATOM 625 O O . PRO A 1 76 ? -7.550 22.518 10.745 1.00 84.06 76 PRO A O 1
ATOM 628 N N . LEU A 1 77 ? -6.291 20.998 11.839 1.00 86.75 77 LEU A N 1
ATOM 629 C CA . LEU A 1 77 ? -7.355 20.347 12.605 1.00 86.75 77 LEU A CA 1
ATOM 630 C C . LEU A 1 77 ? -7.459 20.991 13.987 1.00 86.75 77 LEU A C 1
ATOM 632 O O . LEU A 1 77 ? -6.435 21.315 14.601 1.00 86.75 77 LEU A O 1
ATOM 636 N N . THR A 1 78 ? -8.676 21.151 14.506 1.00 89.56 78 THR A N 1
ATOM 637 C CA . THR A 1 78 ? -8.844 21.610 15.890 1.00 89.56 78 THR A CA 1
ATOM 638 C C . THR A 1 78 ? -8.534 20.479 16.880 1.00 89.56 78 THR A C 1
ATOM 640 O O . THR A 1 78 ? -8.674 19.295 16.548 1.00 89.56 78 THR A O 1
ATOM 643 N N . PRO A 1 79 ? -8.129 20.795 18.125 1.00 89.38 79 PRO A N 1
ATOM 644 C CA . PRO A 1 79 ? -7.917 19.775 19.150 1.00 89.38 79 PRO A CA 1
ATOM 645 C C . PRO A 1 79 ? -9.154 18.899 19.395 1.00 89.38 79 PRO A C 1
ATOM 647 O O . PRO A 1 79 ? -9.010 17.706 19.664 1.00 89.38 79 PRO A O 1
ATOM 650 N N . GLU A 1 80 ? -10.364 19.456 19.271 1.00 91.31 80 GLU A N 1
ATOM 651 C CA . GLU A 1 80 ? -11.613 18.704 19.419 1.00 91.31 80 GLU A CA 1
ATOM 652 C C . GLU A 1 80 ? -11.820 17.688 18.285 1.00 91.31 80 GLU A C 1
ATOM 654 O O . GLU A 1 80 ? -12.225 16.553 18.544 1.00 91.31 80 GLU A O 1
ATOM 659 N N . GLU A 1 81 ? -11.508 18.059 17.039 1.00 89.56 81 GLU A N 1
ATOM 660 C CA . GLU A 1 81 ? -11.611 17.160 15.880 1.00 89.56 81 GLU A CA 1
ATOM 661 C C . GLU A 1 81 ? -10.647 15.978 16.002 1.00 89.56 81 GLU A C 1
ATOM 663 O O . GLU A 1 81 ? -11.027 14.825 15.773 1.00 89.56 81 GLU A O 1
ATOM 668 N N . VAL A 1 82 ? -9.410 16.252 16.425 1.00 90.62 82 VAL A N 1
ATOM 669 C CA . VAL A 1 82 ? -8.406 15.214 16.676 1.00 90.62 82 VAL A CA 1
ATOM 670 C C . VAL A 1 82 ? -8.857 14.312 17.829 1.00 90.62 82 VAL A C 1
ATOM 672 O O . VAL A 1 82 ? -8.844 13.087 17.700 1.00 90.62 82 VAL A O 1
ATOM 675 N N . ALA A 1 83 ? -9.347 14.878 18.934 1.00 90.69 83 ALA A N 1
ATOM 676 C CA . ALA A 1 83 ? -9.842 14.098 20.069 1.00 90.69 83 ALA A CA 1
ATOM 677 C C . ALA A 1 83 ? -11.012 13.165 19.694 1.00 90.69 83 ALA A C 1
ATOM 679 O O . ALA A 1 83 ? -11.119 12.068 20.243 1.00 90.69 83 ALA A O 1
ATOM 680 N N . GLY A 1 84 ? -11.845 13.552 18.722 1.00 91.69 84 GLY A N 1
ATOM 681 C CA . GLY A 1 84 ? -12.997 12.770 18.267 1.00 91.69 84 GLY A CA 1
ATOM 682 C C . GLY A 1 84 ? -12.673 11.531 17.420 1.00 91.69 84 GLY A C 1
ATOM 683 O O . GLY A 1 84 ? -13.552 10.695 17.209 1.00 91.69 84 GLY A O 1
ATOM 684 N N . SER A 1 85 ? -11.441 11.374 16.921 1.00 92.94 85 SER A N 1
ATOM 685 C CA . SER A 1 85 ? -11.078 10.264 16.031 1.00 92.94 85 SER A CA 1
ATOM 686 C C . SER A 1 85 ? -9.688 9.721 16.331 1.00 92.94 85 SER A C 1
ATOM 688 O O . SER A 1 85 ? -8.682 10.370 16.050 1.00 92.94 85 SER A O 1
ATOM 690 N N . ARG A 1 86 ? -9.616 8.461 16.783 1.00 94.81 86 ARG A N 1
ATOM 691 C CA . ARG A 1 86 ? -8.334 7.764 16.991 1.00 94.81 86 ARG A CA 1
ATOM 692 C C . ARG A 1 86 ? -7.457 7.769 15.735 1.00 94.81 86 ARG A C 1
ATOM 694 O O . ARG A 1 86 ? -6.252 7.948 15.831 1.00 94.81 86 ARG A O 1
ATOM 701 N N . GLY A 1 87 ? -8.065 7.652 14.553 1.00 93.38 87 GLY A N 1
ATOM 702 C CA . GLY A 1 87 ? -7.336 7.762 13.289 1.00 93.38 87 GLY A CA 1
ATOM 703 C C . GLY A 1 87 ? -6.670 9.129 13.111 1.00 93.38 87 GLY A C 1
ATOM 704 O O . GLY A 1 87 ? -5.506 9.183 12.746 1.00 93.38 87 GLY A O 1
ATOM 705 N N . LEU A 1 88 ? -7.369 10.229 13.421 1.00 92.62 88 LEU A N 1
ATOM 706 C CA . LEU A 1 88 ? -6.792 11.576 13.310 1.00 92.62 88 LEU A CA 1
ATOM 707 C C . LEU A 1 88 ? -5.691 11.818 14.348 1.00 92.62 88 LEU A C 1
ATOM 709 O O . LEU A 1 88 ? -4.718 12.496 14.030 1.00 92.62 88 LEU A O 1
ATOM 713 N N . GLN A 1 89 ? -5.803 11.228 15.542 1.00 94.19 89 GLN A N 1
ATOM 714 C CA . GLN A 1 89 ? -4.740 11.265 16.557 1.00 94.19 89 GLN A CA 1
ATOM 715 C C . GLN A 1 89 ? -3.463 10.634 16.009 1.00 94.19 89 GLN A C 1
ATOM 717 O O . GLN A 1 89 ? -2.440 11.304 15.931 1.00 94.19 89 GLN A O 1
ATOM 722 N N . LEU A 1 90 ? -3.554 9.400 15.510 1.00 94.56 90 LEU A N 1
ATOM 723 C CA . LEU A 1 90 ? -2.411 8.666 14.962 1.00 94.56 90 LEU A CA 1
ATOM 724 C C . LEU A 1 90 ? -1.760 9.363 13.758 1.00 94.56 90 LEU A C 1
ATOM 726 O O . LEU A 1 90 ? -0.543 9.304 13.593 1.00 94.56 90 LEU A O 1
ATOM 730 N N . LEU A 1 91 ? -2.561 10.013 12.907 1.00 92.50 91 LEU A N 1
ATOM 731 C CA . LEU A 1 91 ? -2.044 10.797 11.782 1.00 92.50 91 LEU A CA 1
ATOM 732 C C . LEU A 1 91 ? -1.337 12.080 12.256 1.00 92.50 91 LEU A C 1
ATOM 734 O O . LEU A 1 91 ? -0.395 12.524 11.604 1.00 92.50 91 LEU A O 1
ATOM 738 N N . SER A 1 92 ? -1.791 12.673 13.367 1.00 90.75 92 SER A N 1
ATOM 739 C CA . SER A 1 92 ? -1.256 13.925 13.930 1.00 90.75 92 SER A CA 1
ATOM 740 C C . SER A 1 92 ? -0.029 13.718 14.821 1.00 90.75 92 SER A C 1
ATOM 742 O O . SER A 1 92 ? 0.762 14.641 14.993 1.00 90.75 92 SER A O 1
ATOM 744 N N . GLU A 1 93 ? 0.139 12.524 15.396 1.00 91.31 93 GLU A N 1
ATOM 745 C CA . GLU A 1 93 ? 1.229 12.194 16.322 1.00 91.31 93 GLU A CA 1
ATOM 746 C C . GLU A 1 93 ? 2.616 12.266 15.660 1.00 91.31 93 GLU A C 1
ATOM 748 O O . GLU A 1 93 ? 3.583 12.681 16.303 1.00 91.31 93 GLU A O 1
ATOM 753 N N . ARG A 1 94 ? 2.736 11.872 14.381 1.00 89.25 94 ARG A N 1
ATOM 754 C CA . ARG A 1 94 ? 4.013 11.893 13.649 1.00 89.25 94 ARG A CA 1
ATOM 755 C C . ARG A 1 94 ? 3.849 11.963 12.125 1.00 89.25 94 ARG A C 1
ATOM 757 O O . ARG A 1 94 ? 2.843 11.486 11.599 1.00 89.25 94 ARG A O 1
ATOM 764 N N . PRO A 1 95 ? 4.866 12.463 11.393 1.00 89.75 95 PRO A N 1
ATOM 765 C CA . PRO A 1 95 ? 4.903 12.377 9.937 1.00 89.75 95 PRO A CA 1
ATOM 766 C C . PRO A 1 95 ? 4.856 10.931 9.433 1.00 89.75 95 PRO A C 1
ATOM 768 O O . PRO A 1 95 ? 5.235 9.991 10.135 1.00 89.75 95 PRO A O 1
ATOM 771 N N . TYR A 1 96 ? 4.447 10.764 8.176 1.00 91.12 96 TYR A N 1
ATOM 772 C CA . TYR A 1 96 ? 4.519 9.475 7.497 1.00 91.12 96 TYR A CA 1
ATOM 773 C C . TYR A 1 96 ? 5.960 8.919 7.518 1.00 91.12 96 TYR A C 1
ATOM 775 O O . TYR A 1 96 ? 6.897 9.679 7.257 1.00 91.12 96 TYR A O 1
ATOM 783 N N . PRO A 1 97 ? 6.168 7.612 7.780 1.00 93.44 97 PRO A N 1
ATOM 784 C CA . PRO A 1 97 ? 5.161 6.553 7.915 1.00 93.44 97 PRO A CA 1
ATOM 785 C C . PRO A 1 97 ? 4.419 6.539 9.266 1.00 93.44 97 PRO A C 1
ATOM 787 O O . PRO A 1 97 ? 5.012 6.448 10.345 1.00 93.44 97 PRO A O 1
ATOM 790 N N . TRP A 1 98 ? 3.084 6.551 9.199 1.00 95.00 98 TRP A N 1
ATOM 791 C CA . TRP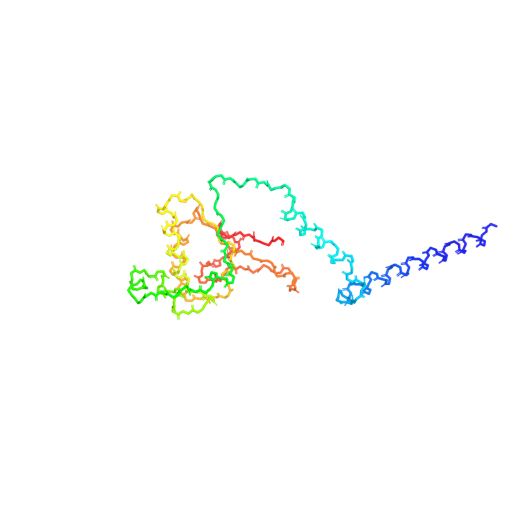 A 1 98 ? 2.204 6.529 10.374 1.00 95.00 98 TRP A CA 1
ATOM 792 C C . TRP A 1 98 ? 2.259 5.202 11.139 1.00 95.00 98 TRP A C 1
ATOM 794 O O . TRP A 1 98 ? 2.842 4.217 10.675 1.00 95.00 98 TRP A O 1
ATOM 804 N N . SER A 1 99 ? 1.662 5.177 12.333 1.00 96.69 99 SER A N 1
ATOM 805 C CA . SER A 1 99 ? 1.436 3.931 13.076 1.00 96.69 99 SER A CA 1
ATOM 806 C C . SER A 1 99 ? 0.595 2.962 12.250 1.00 96.69 99 SER A C 1
ATOM 808 O O . SER A 1 99 ? -0.333 3.353 11.538 1.00 96.69 99 SER A O 1
ATOM 810 N N . ARG A 1 100 ? 0.900 1.671 12.355 1.00 97.38 100 ARG A N 1
ATOM 811 C CA . ARG A 1 100 ? 0.217 0.616 11.607 1.00 97.38 100 ARG A CA 1
ATOM 812 C C . ARG A 1 100 ? -1.206 0.378 12.109 1.00 97.38 100 ARG A C 1
ATOM 814 O O . ARG A 1 100 ? -2.040 -0.127 11.363 1.00 97.38 100 ARG A O 1
ATOM 821 N N . GLU A 1 101 ? -1.512 0.861 13.314 1.00 97.62 101 GLU A N 1
ATOM 822 C CA . GLU A 1 101 ? -2.872 0.949 13.851 1.00 97.62 101 GLU A CA 1
ATOM 823 C C . GLU A 1 101 ? -3.812 1.727 12.908 1.00 97.62 101 GLU A C 1
ATOM 825 O O . GLU A 1 101 ? -4.980 1.363 12.774 1.00 97.62 101 GLU A O 1
ATOM 830 N N . VAL A 1 102 ? -3.308 2.728 12.169 1.00 96.69 102 VAL A N 1
ATOM 831 C CA . VAL A 1 102 ? -4.105 3.474 11.175 1.00 96.69 102 VAL A CA 1
ATOM 832 C C . VAL A 1 102 ? -4.693 2.539 10.118 1.00 96.69 102 VAL A C 1
ATOM 834 O O . VAL A 1 102 ? -5.869 2.660 9.774 1.00 96.69 102 VAL A O 1
ATOM 837 N N . TRP A 1 103 ? -3.908 1.579 9.627 1.00 97.31 103 TRP A N 1
ATOM 838 C CA . TRP A 1 103 ? -4.344 0.639 8.591 1.00 97.31 103 TRP A CA 1
ATOM 839 C C . TRP A 1 103 ? -5.347 -0.379 9.131 1.00 97.31 103 TRP A C 1
ATOM 841 O O . TRP A 1 103 ? -6.293 -0.732 8.430 1.00 97.31 103 TRP A O 1
ATOM 851 N N . ALA A 1 104 ? -5.195 -0.792 10.393 1.00 98.00 104 ALA A N 1
ATOM 852 C CA . ALA A 1 104 ? -6.179 -1.627 11.078 1.00 98.00 104 ALA A CA 1
ATOM 853 C C . ALA A 1 104 ? -7.539 -0.914 11.185 1.00 98.00 104 ALA A C 1
ATOM 855 O O . ALA A 1 104 ? -8.562 -1.465 10.787 1.00 98.00 104 ALA A O 1
ATOM 856 N N . LEU A 1 105 ? -7.543 0.343 11.646 1.00 97.81 105 LEU A N 1
ATOM 857 C CA . LEU A 1 105 ? -8.755 1.165 11.738 1.00 97.81 105 LEU A CA 1
ATOM 858 C C . LEU A 1 105 ? -9.379 1.436 10.364 1.00 97.81 105 LEU A C 1
ATOM 860 O O . LEU A 1 105 ? -10.603 1.501 10.238 1.00 97.81 105 LEU A O 1
ATOM 864 N N . LEU A 1 106 ? -8.547 1.609 9.334 1.00 96.62 106 LEU A N 1
ATOM 865 C CA . LEU A 1 106 ? -9.007 1.792 7.964 1.00 96.62 106 LEU A CA 1
ATOM 866 C C . LEU A 1 106 ? -9.739 0.546 7.456 1.00 96.62 106 LEU A C 1
ATOM 868 O O . LEU A 1 106 ? -10.833 0.687 6.910 1.00 96.62 106 LEU A O 1
ATOM 872 N N . LEU A 1 107 ? -9.187 -0.655 7.667 1.00 98.00 107 LEU A N 1
ATOM 873 C CA . LEU A 1 107 ? -9.855 -1.902 7.282 1.00 98.00 107 LEU A CA 1
ATOM 874 C C . LEU A 1 107 ? -11.235 -2.017 7.930 1.00 98.00 107 LEU A C 1
ATOM 876 O O . LEU A 1 107 ? -12.211 -2.284 7.230 1.00 98.00 107 LEU A O 1
ATOM 880 N N . ASP A 1 108 ? -11.339 -1.735 9.228 1.00 97.75 108 ASP A N 1
ATOM 881 C CA . ASP A 1 108 ? -12.604 -1.826 9.966 1.00 97.75 108 ASP A CA 1
ATOM 882 C C . ASP A 1 108 ? -13.666 -0.913 9.367 1.00 97.75 108 ASP A C 1
ATOM 884 O O . ASP A 1 108 ? -14.796 -1.340 9.126 1.00 97.75 108 ASP A O 1
ATOM 888 N N . LYS A 1 109 ? -13.289 0.333 9.065 1.00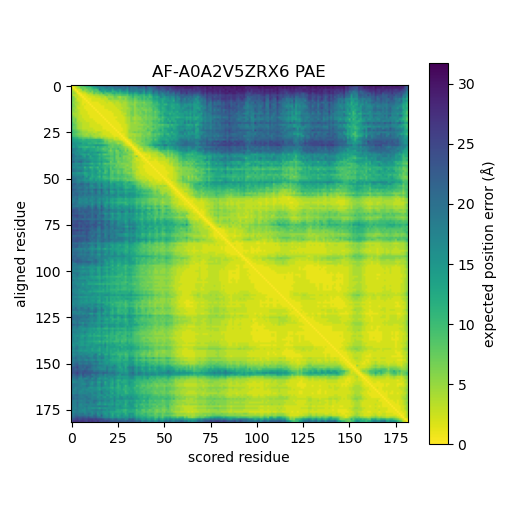 96.75 109 LYS A N 1
ATOM 889 C CA . LYS A 1 109 ? -14.188 1.308 8.443 1.00 96.75 109 LYS A CA 1
ATOM 890 C C . LYS A 1 109 ? -14.603 0.889 7.035 1.00 96.75 109 LYS A C 1
ATOM 892 O O . LYS A 1 109 ? -15.785 0.971 6.710 1.00 96.75 109 LYS A O 1
ATOM 897 N N . LEU A 1 110 ? -13.662 0.433 6.208 1.00 97.31 110 LEU A N 1
ATOM 898 C CA . LEU A 1 110 ? -13.945 0.036 4.827 1.00 97.31 110 LEU A CA 1
ATOM 899 C C . LEU A 1 110 ? -14.853 -1.196 4.767 1.00 97.31 110 LEU A C 1
ATOM 901 O O . LEU A 1 110 ? -15.826 -1.209 4.013 1.00 97.31 110 LEU A O 1
ATOM 905 N N . PHE A 1 111 ? -14.589 -2.213 5.587 1.00 98.12 111 PHE A N 1
ATOM 906 C CA . PHE A 1 111 ? -15.435 -3.403 5.632 1.00 98.12 111 PHE A CA 1
ATOM 907 C C . PHE A 1 111 ? -16.799 -3.126 6.264 1.00 98.12 111 PHE A C 1
ATOM 909 O O . PHE A 1 111 ? -17.800 -3.637 5.762 1.00 98.12 111 PHE A O 1
ATOM 916 N N . ALA A 1 112 ? -16.879 -2.273 7.292 1.00 97.56 112 ALA A N 1
ATOM 917 C CA . ALA A 1 112 ? -18.161 -1.812 7.829 1.00 97.56 112 ALA A CA 1
ATOM 918 C C . ALA A 1 112 ? -18.981 -1.030 6.786 1.00 97.56 112 ALA A C 1
ATOM 920 O O . ALA A 1 112 ? -20.205 -1.131 6.766 1.00 97.56 112 ALA A O 1
ATOM 921 N N . ALA A 1 113 ? -18.315 -0.303 5.884 1.00 96.56 113 ALA A N 1
ATOM 922 C CA . ALA A 1 113 ? -18.940 0.394 4.761 1.00 96.56 113 ALA A CA 1
ATOM 923 C C . ALA A 1 113 ? -19.304 -0.525 3.573 1.00 96.56 113 ALA A C 1
ATOM 925 O O . ALA A 1 113 ? -19.888 -0.055 2.598 1.00 96.56 113 ALA A O 1
ATOM 926 N N . GLY A 1 114 ? -18.991 -1.825 3.638 1.00 96.25 114 GLY A N 1
ATOM 927 C CA . GLY A 1 114 ? -19.383 -2.812 2.627 1.00 96.25 114 GLY A CA 1
ATOM 928 C C . GLY A 1 114 ? -18.328 -3.124 1.562 1.00 96.25 114 GLY A C 1
ATOM 929 O O . GLY A 1 114 ? -18.664 -3.750 0.552 1.00 96.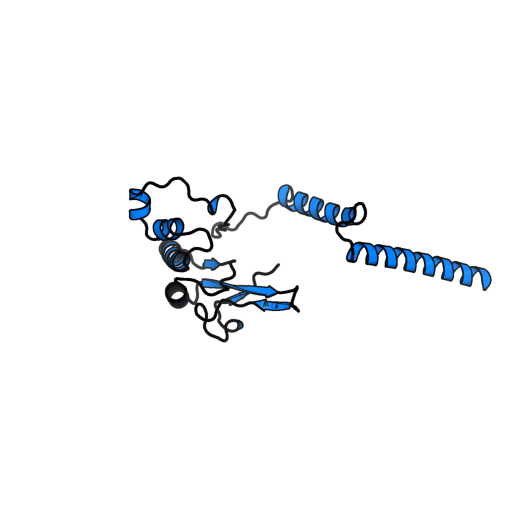25 114 GLY A O 1
ATOM 930 N N . ALA A 1 115 ? -17.063 -2.737 1.765 1.00 97.31 115 ALA A N 1
ATOM 931 C CA . ALA A 1 115 ? -15.974 -3.193 0.904 1.00 97.31 115 ALA A CA 1
ATOM 932 C C . ALA A 1 115 ? -15.923 -4.731 0.869 1.00 97.31 115 ALA A C 1
ATOM 934 O O . ALA A 1 115 ? -16.078 -5.402 1.890 1.00 97.31 115 ALA A O 1
ATOM 935 N N . ARG A 1 116 ? -15.717 -5.312 -0.317 1.00 96.62 116 ARG A N 1
ATOM 936 C CA . ARG A 1 116 ? -15.614 -6.775 -0.472 1.00 96.62 116 ARG A CA 1
ATOM 937 C C . ARG A 1 116 ? -14.185 -7.263 -0.307 1.00 96.62 116 ARG A C 1
ATOM 939 O O . ARG A 1 116 ? -13.971 -8.310 0.293 1.00 96.62 116 ARG A O 1
ATOM 946 N N . VAL A 1 117 ? -13.243 -6.490 -0.838 1.00 96.50 117 VAL A N 1
ATOM 947 C CA . VAL A 1 117 ? -11.805 -6.743 -0.797 1.00 96.50 117 VAL A CA 1
ATOM 948 C C . VAL A 1 117 ? -11.090 -5.405 -0.622 1.00 96.50 117 VAL A C 1
ATOM 950 O O . VAL A 1 117 ? -11.522 -4.406 -1.197 1.00 96.50 117 VAL A O 1
ATOM 953 N N . VAL A 1 118 ? -10.011 -5.385 0.158 1.00 97.25 118 VAL A N 1
ATOM 954 C CA . VAL A 1 118 ? -9.110 -4.234 0.306 1.00 97.25 118 VAL A CA 1
ATOM 955 C C . VAL A 1 118 ? -7.691 -4.679 -0.034 1.00 97.25 118 VAL A C 1
ATOM 957 O O . VAL A 1 118 ? -7.211 -5.683 0.485 1.00 97.25 118 VAL A O 1
ATOM 960 N N . MET A 1 119 ? -7.016 -3.944 -0.910 1.00 95.94 119 MET A N 1
ATOM 961 C CA . MET A 1 119 ? -5.638 -4.227 -1.308 1.00 95.94 119 MET A CA 1
ATOM 962 C C . MET A 1 119 ? -4.767 -3.038 -0.928 1.00 95.94 119 MET A C 1
ATOM 964 O O . MET A 1 119 ? -5.094 -1.901 -1.269 1.00 95.94 119 MET A O 1
ATOM 968 N N . PHE A 1 120 ? -3.669 -3.298 -0.229 1.00 95.94 120 PHE A N 1
ATOM 969 C CA . PHE A 1 120 ? -2.654 -2.293 0.036 1.00 95.94 120 PHE A CA 1
ATOM 970 C C . PHE A 1 120 ? -1.529 -2.436 -0.974 1.00 95.94 120 PHE A C 1
ATOM 972 O O . PHE A 1 120 ? -0.810 -3.435 -0.936 1.00 95.94 120 PHE A O 1
ATOM 979 N N . ASP A 1 121 ? -1.375 -1.420 -1.820 1.00 93.12 121 ASP A N 1
ATOM 980 C CA . ASP A 1 121 ? -0.203 -1.194 -2.668 1.00 93.12 121 ASP A CA 1
ATOM 981 C C . ASP A 1 121 ? 0.833 -0.345 -1.906 1.00 93.12 121 ASP A C 1
ATOM 983 O O . ASP A 1 121 ? 1.076 0.826 -2.192 1.00 93.12 121 ASP A O 1
ATOM 987 N N . LEU A 1 122 ? 1.324 -0.907 -0.800 1.00 92.38 122 LEU A N 1
ATOM 988 C CA . LEU A 1 122 ? 2.279 -0.305 0.124 1.00 92.38 122 LEU A CA 1
ATOM 989 C C . LEU A 1 122 ? 3.169 -1.407 0.696 1.00 92.38 122 LEU A C 1
ATOM 991 O O . LEU A 1 122 ? 2.683 -2.421 1.202 1.00 92.38 122 LEU A O 1
ATOM 995 N N . LEU A 1 123 ? 4.481 -1.179 0.691 1.00 93.38 123 LEU A N 1
ATOM 996 C CA . LEU A 1 123 ? 5.428 -2.109 1.292 1.00 93.38 123 LEU A CA 1
ATOM 997 C C . LEU A 1 123 ? 5.519 -1.890 2.812 1.00 93.38 123 LEU A C 1
ATOM 999 O O . LEU A 1 123 ? 6.004 -0.865 3.295 1.00 93.38 123 LEU A O 1
ATOM 1003 N N . PHE A 1 124 ? 5.078 -2.881 3.588 1.00 95.88 124 PHE A N 1
ATOM 1004 C CA . PHE A 1 124 ? 5.100 -2.854 5.056 1.00 95.88 124 PHE A CA 1
ATOM 1005 C C . PHE A 1 124 ? 6.422 -3.388 5.641 1.00 95.88 124 PHE A C 1
ATOM 1007 O O . PHE A 1 124 ? 6.442 -4.320 6.446 1.00 95.88 124 PHE A O 1
ATOM 1014 N N . ASN A 1 125 ? 7.538 -2.796 5.222 1.00 94.06 125 ASN A N 1
ATOM 1015 C CA . ASN A 1 125 ? 8.895 -3.135 5.655 1.00 94.06 125 ASN A CA 1
ATOM 1016 C C . ASN A 1 125 ? 9.712 -1.828 5.718 1.00 94.06 125 ASN A C 1
ATOM 1018 O O . ASN A 1 125 ? 9.654 -1.079 4.739 1.00 94.06 125 ASN A O 1
ATOM 1022 N N . PRO A 1 126 ? 10.421 -1.488 6.816 1.00 95.25 126 PRO A N 1
ATOM 1023 C CA . PRO A 1 126 ? 10.692 -2.247 8.055 1.00 95.25 126 PRO A CA 1
ATOM 1024 C C . PRO A 1 126 ? 9.505 -2.367 9.037 1.00 95.25 126 PRO A C 1
ATOM 1026 O O . PRO A 1 126 ? 8.435 -1.792 8.775 1.00 95.25 126 PRO A O 1
ATOM 1029 N N . PRO A 1 127 ? 9.681 -3.115 10.155 1.00 96.31 127 PRO A N 1
ATOM 1030 C CA . PRO A 1 127 ? 8.761 -3.095 11.289 1.00 96.31 127 PRO A CA 1
ATOM 1031 C C . PRO A 1 127 ? 8.425 -1.681 11.752 1.00 96.31 127 PRO A C 1
ATOM 1033 O O . PRO A 1 127 ? 9.253 -0.769 11.677 1.00 96.31 127 PRO A O 1
ATOM 1036 N N . ASN A 1 128 ? 7.205 -1.501 12.242 1.00 95.88 128 ASN A N 1
ATOM 1037 C CA . ASN A 1 128 ? 6.723 -0.224 12.739 1.00 95.88 128 ASN A CA 1
ATOM 1038 C C . ASN A 1 128 ? 5.742 -0.413 13.909 1.00 95.88 128 ASN A C 1
ATOM 1040 O O . ASN A 1 128 ? 5.148 -1.470 14.109 1.00 95.88 128 ASN A O 1
ATOM 1044 N N . GLU A 1 129 ? 5.558 0.643 14.693 1.00 96.31 129 GLU A N 1
ATOM 1045 C CA . GLU A 1 129 ? 4.581 0.691 15.773 1.00 96.31 129 GLU A CA 1
ATOM 1046 C C . GLU A 1 129 ? 3.181 0.307 15.278 1.00 96.31 129 GLU A C 1
ATOM 1048 O O . GLU A 1 129 ? 2.750 0.738 14.207 1.00 96.31 129 GLU A O 1
ATOM 1053 N N . GLY A 1 130 ? 2.474 -0.505 16.064 1.00 96.44 130 GLY A N 1
ATOM 1054 C CA . GLY A 1 130 ? 1.135 -0.989 15.739 1.00 96.44 130 GLY A CA 1
ATOM 1055 C C . GLY A 1 130 ? 1.097 -2.207 14.811 1.00 96.44 130 GLY A C 1
ATOM 1056 O O . GLY A 1 130 ? -0.005 -2.644 14.481 1.00 96.44 130 GLY A O 1
ATOM 1057 N N . ASP A 1 131 ? 2.241 -2.767 14.391 1.00 97.81 131 ASP A N 1
ATOM 1058 C CA . ASP A 1 131 ? 2.273 -3.986 13.564 1.00 97.81 131 ASP A CA 1
ATOM 1059 C C . ASP A 1 131 ? 1.457 -5.143 14.180 1.00 97.81 131 ASP A C 1
ATOM 1061 O O . ASP A 1 131 ? 0.664 -5.726 13.444 1.00 97.81 131 ASP A O 1
ATOM 1065 N N . PRO A 1 132 ? 1.501 -5.429 15.502 1.00 97.44 132 PRO A N 1
ATOM 1066 C CA . PRO A 1 132 ? 0.649 -6.464 16.099 1.00 97.44 132 PRO A CA 1
ATOM 1067 C C . PRO A 1 132 ? -0.855 -6.186 15.953 1.00 97.44 132 PRO A C 1
ATOM 1069 O O . PRO A 1 132 ? -1.643 -7.095 15.691 1.00 97.44 132 PRO A O 1
ATOM 1072 N N . THR A 1 133 ? -1.266 -4.921 16.084 1.00 97.50 133 THR A N 1
ATOM 1073 C CA . THR A 1 133 ? -2.664 -4.506 15.894 1.00 97.50 133 THR A CA 1
ATOM 1074 C C . THR A 1 133 ? -3.085 -4.677 14.439 1.00 97.50 133 THR A C 1
ATOM 1076 O O . THR A 1 133 ? -4.187 -5.148 14.153 1.00 97.50 133 THR A O 1
ATOM 1079 N N . PHE A 1 134 ? -2.202 -4.324 13.503 1.00 98.25 134 PHE A N 1
ATOM 1080 C CA . PHE A 1 134 ? -2.473 -4.491 12.084 1.00 98.25 134 PHE A CA 1
ATOM 1081 C C . PHE A 1 134 ? -2.484 -5.965 11.673 1.00 98.25 134 PHE A C 1
ATOM 1083 O O . PHE A 1 134 ? -3.399 -6.379 10.968 1.00 98.25 134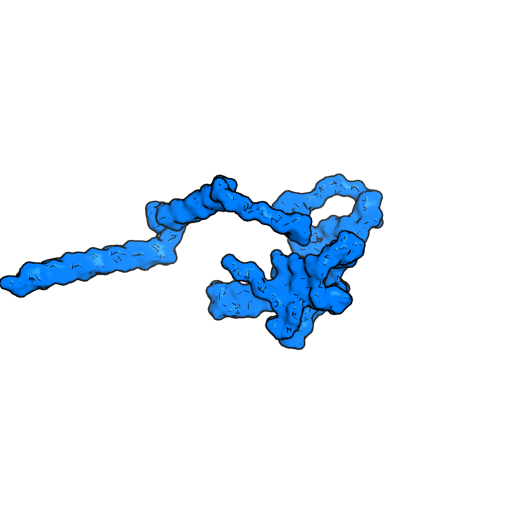 PHE A O 1
ATOM 1090 N N . HIS A 1 135 ? -1.573 -6.781 12.202 1.00 98.12 135 HIS A N 1
ATOM 1091 C CA . HIS A 1 135 ? -1.567 -8.233 12.040 1.00 98.12 135 HIS A CA 1
ATOM 1092 C C . HIS A 1 135 ? -2.904 -8.856 12.466 1.00 98.12 135 HIS A C 1
ATOM 1094 O O . HIS A 1 135 ? -3.527 -9.574 11.686 1.00 98.12 135 HIS A O 1
ATOM 1100 N N . ALA A 1 136 ? -3.415 -8.499 13.650 1.00 98.25 136 ALA A N 1
ATOM 1101 C CA . ALA A 1 136 ? -4.713 -8.979 14.122 1.00 98.25 136 ALA A CA 1
ATOM 1102 C C . ALA A 1 136 ? -5.872 -8.580 13.184 1.00 98.25 136 ALA A C 1
ATOM 1104 O O . ALA A 1 136 ? -6.799 -9.361 12.953 1.00 98.25 136 ALA A O 1
ATOM 1105 N N . ALA A 1 137 ? -5.824 -7.379 12.595 1.00 98.25 137 ALA A N 1
ATOM 1106 C CA . ALA A 1 137 ? -6.798 -6.970 11.586 1.00 98.25 137 ALA A CA 1
ATOM 1107 C C . ALA A 1 137 ? -6.657 -7.776 10.281 1.00 98.25 137 ALA A C 1
ATOM 1109 O O . ALA A 1 137 ? -7.671 -8.197 9.721 1.00 98.25 137 ALA A O 1
ATOM 1110 N N . LEU A 1 138 ? -5.429 -8.041 9.825 1.00 98.06 138 LEU A N 1
ATOM 1111 C CA . LEU A 1 138 ? -5.165 -8.882 8.656 1.00 98.06 138 LEU A CA 1
ATOM 1112 C C . LEU A 1 138 ? -5.622 -10.330 8.862 1.00 98.06 138 LEU A C 1
ATOM 1114 O O . LEU A 1 138 ? -6.017 -10.979 7.898 1.00 98.06 138 LEU A O 1
ATOM 1118 N N . ASP A 1 139 ? -5.568 -10.854 10.085 1.00 97.75 139 ASP A N 1
ATOM 1119 C CA . ASP A 1 139 ? -6.095 -12.181 10.418 1.00 97.75 139 ASP A CA 1
ATOM 1120 C C . ASP A 1 139 ? -7.627 -12.198 10.403 1.00 97.75 139 ASP A C 1
ATOM 1122 O O . ASP A 1 139 ? -8.236 -13.075 9.791 1.00 97.75 139 ASP A O 1
ATOM 1126 N N . ARG A 1 140 ? -8.271 -11.188 10.998 1.00 97.69 140 ARG A N 1
ATOM 1127 C CA . ARG A 1 140 ? -9.738 -11.051 10.990 1.00 97.69 140 ARG A CA 1
ATOM 1128 C C . ARG A 1 140 ? -10.319 -10.956 9.576 1.00 97.69 140 ARG A C 1
ATOM 1130 O O . ARG A 1 140 ? -11.419 -11.453 9.339 1.00 97.69 140 ARG A O 1
ATOM 1137 N N . TYR A 1 141 ? -9.607 -10.321 8.647 1.00 97.69 141 TYR A N 1
ATOM 1138 C CA . TYR A 1 141 ? -10.050 -10.127 7.262 1.00 97.69 141 TYR A CA 1
ATOM 1139 C C . TYR A 1 141 ? -9.281 -10.978 6.250 1.00 97.69 141 TYR A C 1
ATOM 1141 O O . TYR A 1 141 ? -9.237 -10.616 5.077 1.00 97.69 141 TYR A O 1
ATOM 1149 N N . ARG A 1 142 ? -8.702 -12.105 6.683 1.00 96.12 142 ARG A N 1
ATOM 1150 C CA . ARG A 1 142 ? -7.748 -12.919 5.911 1.00 96.12 142 ARG A CA 1
ATOM 1151 C C . ARG A 1 142 ? -8.129 -13.164 4.449 1.00 96.12 142 ARG A C 1
ATOM 1153 O O . ARG A 1 142 ? -7.285 -12.997 3.579 1.00 96.12 142 ARG A O 1
ATOM 1160 N N . ASP A 1 143 ? -9.388 -13.498 4.175 1.00 96.69 143 ASP A N 1
ATOM 1161 C CA . ASP A 1 143 ? -9.858 -13.842 2.820 1.00 96.69 143 ASP A CA 1
ATOM 1162 C C . ASP A 1 143 ? -10.285 -12.625 1.979 1.00 96.69 143 ASP A C 1
ATOM 1164 O O . ASP A 1 143 ? -10.811 -12.764 0.875 1.00 96.69 143 ASP A O 1
ATOM 1168 N N . LYS A 1 144 ? -10.129 -11.415 2.521 1.00 97.31 144 LYS A N 1
ATOM 1169 C CA . LYS A 1 144 ? -10.626 -10.159 1.943 1.00 97.31 144 LYS A CA 1
ATOM 1170 C C . LYS A 1 144 ? -9.566 -9.064 1.899 1.00 97.31 144 LYS A C 1
ATOM 1172 O O . LYS A 1 144 ? -9.872 -7.954 1.469 1.00 97.31 144 LYS A O 1
ATOM 1177 N N . VAL A 1 145 ? -8.346 -9.335 2.352 1.00 97.38 145 VAL A N 1
ATOM 1178 C CA . VAL A 1 145 ? -7.273 -8.344 2.401 1.00 97.38 145 VAL A CA 1
ATOM 1179 C C . VAL A 1 145 ? -6.006 -8.869 1.747 1.00 97.38 145 VAL A C 1
ATOM 1181 O O . VAL A 1 145 ? -5.625 -10.018 1.962 1.00 97.38 145 VAL A O 1
ATOM 1184 N N . ALA A 1 146 ? -5.350 -8.008 0.973 1.00 96.56 146 ALA A N 1
ATOM 1185 C CA . ALA A 1 146 ? -4.027 -8.273 0.428 1.00 96.56 146 ALA A CA 1
ATOM 1186 C C . ALA A 1 146 ? -3.043 -7.153 0.793 1.00 96.56 146 ALA A C 1
ATOM 1188 O O . ALA A 1 146 ? -3.408 -5.975 0.817 1.00 96.56 146 ALA A O 1
ATOM 1189 N N . VAL A 1 147 ? -1.795 -7.528 1.058 1.00 96.81 147 VAL A N 1
ATOM 1190 C CA . VAL A 1 147 ? -0.657 -6.634 1.301 1.00 96.81 147 VAL A CA 1
ATOM 1191 C C . VAL A 1 147 ? 0.453 -6.904 0.290 1.00 96.81 147 VAL A C 1
ATOM 1193 O O . VAL A 1 147 ? 0.535 -7.983 -0.299 1.00 96.81 147 VAL A O 1
ATOM 1196 N N . SER A 1 148 ? 1.317 -5.913 0.091 1.00 94.88 148 SER A N 1
ATOM 1197 C CA . SER A 1 148 ? 2.337 -5.951 -0.955 1.00 94.88 148 SER A CA 1
ATOM 1198 C C . SER A 1 148 ? 3.615 -6.694 -0.568 1.00 94.88 148 SER A C 1
ATOM 1200 O O . SER A 1 148 ? 4.145 -6.513 0.528 1.00 94.88 148 SER A O 1
ATOM 1202 N N . ALA A 1 149 ? 4.186 -7.395 -1.543 1.00 95.00 149 ALA A N 1
ATOM 1203 C CA . ALA A 1 149 ? 5.601 -7.718 -1.659 1.00 95.00 149 ALA A CA 1
ATOM 1204 C C . ALA A 1 149 ? 6.184 -7.074 -2.929 1.00 95.00 149 ALA A C 1
ATOM 1206 O O . ALA A 1 149 ? 5.482 -6.824 -3.910 1.00 95.00 149 ALA A O 1
ATOM 1207 N N . ASN A 1 150 ? 7.483 -6.807 -2.908 1.00 92.81 150 ASN A N 1
ATOM 1208 C CA . ASN A 1 150 ? 8.218 -6.111 -3.962 1.00 92.81 150 ASN A CA 1
ATOM 1209 C C . ASN A 1 150 ? 9.433 -6.967 -4.389 1.00 92.81 150 ASN A C 1
ATOM 1211 O O . ASN A 1 150 ? 9.832 -7.867 -3.660 1.00 92.81 150 ASN A O 1
ATOM 1215 N N . PHE A 1 151 ? 10.015 -6.722 -5.559 1.00 90.75 151 PHE A N 1
ATOM 1216 C CA . PHE A 1 151 ? 11.325 -7.220 -5.984 1.00 90.75 151 PHE A CA 1
ATOM 1217 C C . PHE A 1 151 ? 12.344 -6.083 -6.073 1.00 90.75 151 PHE A C 1
ATOM 1219 O O . PHE A 1 151 ? 12.178 -5.133 -6.839 1.00 90.75 151 PHE A O 1
ATOM 1226 N N . ASP A 1 152 ? 13.452 -6.228 -5.358 1.00 86.31 152 ASP A N 1
ATOM 1227 C CA . ASP A 1 152 ? 14.606 -5.353 -5.493 1.00 86.31 152 ASP A CA 1
ATOM 1228 C C . ASP A 1 152 ? 15.440 -5.746 -6.716 1.00 86.31 152 ASP A C 1
ATOM 1230 O O . ASP A 1 152 ? 16.330 -6.599 -6.653 1.00 86.31 152 ASP A O 1
ATOM 1234 N N . PHE A 1 153 ? 15.155 -5.114 -7.852 1.00 81.69 153 PHE A N 1
ATOM 1235 C CA . PHE A 1 153 ? 15.897 -5.346 -9.090 1.00 81.69 153 PHE A CA 1
ATOM 1236 C C . PHE A 1 153 ? 17.329 -4.794 -9.067 1.00 81.69 153 PHE A C 1
ATOM 1238 O O . PHE A 1 153 ? 18.145 -5.229 -9.878 1.00 81.69 153 PHE A O 1
ATOM 1245 N N . GLN A 1 154 ? 17.665 -3.882 -8.148 1.00 79.44 154 GLN A N 1
ATOM 1246 C CA . GLN A 1 154 ? 19.033 -3.368 -8.013 1.00 79.44 154 GLN A CA 1
ATOM 1247 C C . GLN A 1 154 ? 19.931 -4.365 -7.275 1.00 79.44 154 GLN A C 1
ATOM 1249 O O . GLN A 1 154 ? 21.120 -4.458 -7.573 1.00 79.44 154 GLN A O 1
ATOM 1254 N N . ASN A 1 155 ? 19.349 -5.166 -6.382 1.00 79.31 155 ASN A N 1
ATOM 1255 C CA . ASN A 1 155 ? 20.050 -6.173 -5.588 1.00 79.31 155 ASN A CA 1
ATOM 1256 C C . ASN A 1 155 ? 19.681 -7.606 -6.008 1.00 79.31 155 ASN A C 1
ATOM 1258 O O . ASN A 1 155 ? 19.353 -8.458 -5.186 1.00 79.31 155 ASN A O 1
ATOM 1262 N N . GLY A 1 156 ? 19.747 -7.889 -7.313 1.00 79.06 156 GLY A N 1
ATOM 1263 C CA . GLY A 1 156 ? 19.632 -9.258 -7.833 1.00 79.06 156 GLY A CA 1
ATOM 1264 C C . GLY A 1 156 ? 18.206 -9.813 -7.906 1.00 79.06 156 GLY A C 1
ATOM 1265 O O . GLY A 1 156 ? 18.035 -11.029 -7.868 1.00 79.06 156 GLY A O 1
ATOM 1266 N N . ALA A 1 157 ? 17.199 -8.941 -8.025 1.00 82.38 157 ALA A N 1
ATOM 1267 C CA . ALA A 1 157 ? 15.779 -9.303 -8.069 1.00 82.38 157 ALA A CA 1
ATOM 1268 C C . ALA A 1 157 ? 15.322 -10.075 -6.818 1.00 82.38 157 ALA A C 1
ATOM 1270 O O . ALA A 1 157 ? 14.537 -11.021 -6.899 1.00 82.38 157 ALA A O 1
ATOM 1271 N N . GLN A 1 158 ? 15.822 -9.680 -5.646 1.00 88.56 158 GLN A N 1
ATOM 1272 C CA . GLN A 1 158 ? 15.428 -10.294 -4.384 1.00 88.56 158 GLN A CA 1
ATOM 1273 C C . GLN A 1 158 ? 14.015 -9.852 -3.987 1.00 88.56 158 GLN A C 1
ATOM 1275 O O . GLN A 1 158 ? 13.699 -8.665 -3.998 1.00 88.56 158 GLN A O 1
ATOM 1280 N N . ALA A 1 159 ? 13.164 -10.800 -3.591 1.00 89.88 159 ALA A N 1
ATOM 1281 C CA . ALA A 1 159 ? 11.846 -10.475 -3.061 1.00 89.88 159 ALA A CA 1
ATOM 1282 C C . ALA A 1 159 ? 11.956 -9.796 -1.683 1.00 89.88 159 ALA A C 1
ATOM 1284 O O . ALA A 1 159 ? 12.536 -10.350 -0.747 1.00 89.88 159 ALA A O 1
ATOM 1285 N N . ILE A 1 160 ? 11.350 -8.620 -1.554 1.00 93.50 160 ILE A N 1
ATOM 1286 C CA . ILE A 1 160 ? 11.128 -7.900 -0.307 1.00 93.50 160 ILE A CA 1
ATOM 1287 C C . ILE A 1 160 ? 9.681 -8.139 0.136 1.00 93.50 160 ILE A C 1
ATOM 1289 O O . ILE A 1 160 ? 8.735 -7.616 -0.454 1.00 93.50 160 ILE A O 1
ATOM 1293 N N . ALA A 1 161 ? 9.512 -8.935 1.188 1.00 95.06 161 ALA A N 1
ATOM 1294 C CA . ALA A 1 161 ? 8.216 -9.218 1.799 1.00 95.06 161 ALA A CA 1
ATOM 1295 C C . ALA A 1 161 ? 7.850 -8.177 2.882 1.00 95.06 161 ALA A C 1
ATOM 1297 O O . ALA A 1 161 ? 8.722 -7.419 3.327 1.00 95.06 161 ALA A O 1
ATOM 1298 N N . PRO A 1 162 ? 6.584 -8.150 3.348 1.00 96.56 162 PRO A N 1
ATOM 1299 C CA . PRO A 1 162 ? 6.236 -7.511 4.613 1.00 96.56 162 PRO A CA 1
ATOM 1300 C C . PRO A 1 162 ? 7.109 -8.031 5.759 1.00 96.56 162 PRO A C 1
ATOM 1302 O O . PRO A 1 162 ? 7.578 -9.172 5.730 1.00 96.56 162 PRO A O 1
ATOM 1305 N N . ASN A 1 163 ? 7.310 -7.200 6.777 1.00 96.69 163 ASN A N 1
ATOM 1306 C CA . ASN A 1 163 ? 8.093 -7.596 7.941 1.00 96.69 163 ASN A CA 1
ATOM 1307 C C . ASN A 1 163 ? 7.443 -8.763 8.722 1.00 96.69 163 ASN A C 1
ATOM 1309 O O . ASN A 1 163 ? 6.238 -9.005 8.624 1.00 96.69 163 ASN A O 1
ATOM 1313 N N . ASP A 1 164 ? 8.253 -9.476 9.504 1.00 96.50 164 ASP A N 1
ATOM 1314 C CA . ASP A 1 164 ? 7.889 -10.703 10.226 1.00 96.50 164 ASP A CA 1
ATOM 1315 C C . ASP A 1 164 ? 6.871 -10.503 11.358 1.00 96.50 164 ASP A C 1
ATOM 1317 O O . ASP A 1 164 ? 6.101 -11.416 11.657 1.00 96.50 164 ASP A O 1
ATOM 1321 N N . THR A 1 165 ? 6.827 -9.312 11.958 1.00 95.50 165 THR A N 1
ATOM 1322 C CA . THR A 1 165 ? 5.822 -8.972 12.977 1.00 95.50 165 THR A CA 1
ATOM 1323 C C . THR A 1 165 ? 4.439 -8.735 12.378 1.00 95.50 165 THR A C 1
ATOM 1325 O O . THR A 1 165 ? 3.435 -8.950 13.056 1.00 95.50 165 THR A O 1
ATOM 1328 N N . LEU A 1 166 ? 4.376 -8.334 11.103 1.00 96.12 166 LEU 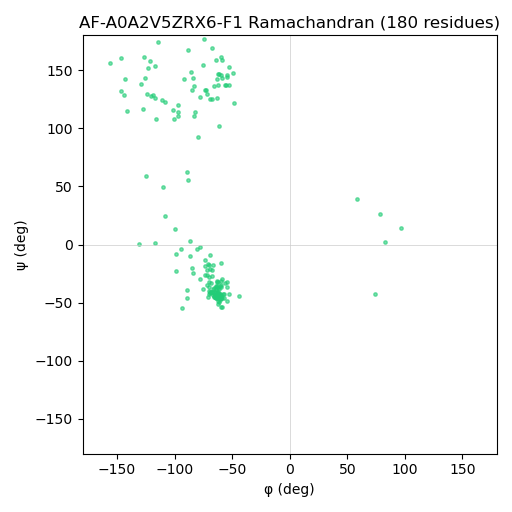A N 1
ATOM 1329 C CA . LEU A 1 166 ? 3.120 -8.118 10.395 1.00 96.12 166 LEU A CA 1
ATOM 1330 C C . LEU A 1 166 ? 2.607 -9.387 9.707 1.00 96.12 166 LEU A C 1
ATOM 1332 O O . LEU A 1 166 ? 1.420 -9.700 9.799 1.00 96.12 166 LEU A O 1
ATOM 1336 N N . ILE A 1 167 ? 3.479 -10.111 9.004 1.00 96.94 167 ILE A N 1
ATOM 1337 C CA . ILE A 1 167 ? 3.178 -11.417 8.408 1.00 96.94 167 ILE A CA 1
ATOM 1338 C C . ILE A 1 167 ? 4.264 -12.394 8.871 1.00 96.94 167 ILE A C 1
ATOM 1340 O O . ILE A 1 167 ? 5.427 -12.208 8.509 1.00 96.94 167 ILE A O 1
ATOM 1344 N N . PRO A 1 168 ? 3.919 -13.445 9.635 1.00 95.62 168 PRO A N 1
ATOM 1345 C CA . PRO A 1 168 ? 4.889 -14.442 10.065 1.00 95.62 168 PRO A CA 1
ATOM 1346 C C . PRO A 1 168 ? 5.523 -15.197 8.881 1.00 95.62 168 PRO A C 1
ATOM 1348 O O . PRO A 1 168 ? 4.846 -15.452 7.879 1.00 95.62 168 PRO A O 1
ATOM 1351 N N . PRO A 1 169 ? 6.799 -15.610 8.979 1.00 94.94 169 PRO A N 1
ATOM 1352 C CA . PRO A 1 169 ? 7.418 -16.481 7.987 1.00 94.94 169 PRO A CA 1
ATOM 1353 C C . PRO A 1 169 ? 6.682 -17.828 7.842 1.00 94.94 169 PRO A C 1
ATOM 1355 O O . PRO A 1 169 ? 6.241 -18.384 8.850 1.00 94.94 169 PRO A O 1
ATOM 1358 N N . PRO A 1 170 ? 6.615 -18.418 6.632 1.00 95.38 170 PRO A N 1
ATOM 1359 C CA . PRO A 1 170 ? 7.153 -17.915 5.363 1.00 95.38 170 PRO A CA 1
ATOM 1360 C C . PRO A 1 170 ? 6.210 -16.909 4.672 1.00 95.38 170 PRO A C 1
ATOM 1362 O O . PRO A 1 170 ? 5.184 -17.291 4.113 1.00 95.38 170 PRO A O 1
ATOM 1365 N N . GLN A 1 171 ? 6.593 -15.627 4.628 1.00 95.25 171 GLN A N 1
ATOM 1366 C CA . GLN A 1 171 ? 5.695 -14.533 4.228 1.00 95.25 171 GLN A CA 1
ATOM 1367 C C . GLN A 1 171 ? 5.184 -14.651 2.793 1.00 95.25 171 GLN A C 1
ATOM 1369 O O . GLN A 1 171 ? 4.006 -14.442 2.537 1.00 95.25 171 GLN A O 1
ATOM 1374 N N . LEU A 1 172 ? 6.054 -15.026 1.851 1.00 94.06 172 LEU A N 1
ATOM 1375 C CA . LEU A 1 172 ? 5.695 -15.149 0.432 1.00 94.06 172 LEU A CA 1
ATOM 1376 C C . LEU A 1 172 ? 4.750 -16.326 0.137 1.00 94.06 172 LEU A C 1
ATOM 1378 O O . LEU A 1 172 ? 4.274 -16.454 -0.986 1.00 94.06 172 LEU A O 1
ATOM 1382 N N . GLN A 1 173 ? 4.511 -17.201 1.116 1.00 95.12 173 GLN A N 1
ATOM 1383 C CA . GLN A 1 173 ? 3.543 -18.293 1.010 1.00 95.12 173 GLN A CA 1
ATOM 1384 C C . GLN A 1 173 ? 2.206 -17.939 1.678 1.00 95.12 173 GLN A C 1
ATOM 1386 O O . GLN A 1 173 ? 1.247 -18.699 1.546 1.00 95.12 173 GLN A O 1
ATOM 1391 N N . ASP A 1 174 ? 2.119 -16.813 2.399 1.00 96.19 174 ASP A N 1
ATOM 1392 C CA . ASP A 1 174 ? 0.860 -16.367 2.988 1.00 96.19 174 ASP A CA 1
ATOM 1393 C C . ASP A 1 174 ? -0.074 -15.856 1.882 1.00 96.19 174 ASP A C 1
ATOM 1395 O O . ASP A 1 174 ? 0.293 -15.018 1.060 1.00 96.19 174 ASP A O 1
ATOM 1399 N N . SER A 1 175 ? -1.310 -16.355 1.880 1.00 94.31 175 SER A N 1
ATOM 1400 C CA . SER A 1 175 ? -2.332 -16.052 0.873 1.00 94.31 175 SER A CA 1
ATOM 1401 C C . SER A 1 175 ? -2.707 -14.571 0.771 1.00 94.31 175 SER A C 1
ATOM 1403 O O . SER A 1 175 ? -3.335 -14.172 -0.205 1.00 94.31 175 SER A O 1
ATOM 1405 N N . ARG A 1 176 ? -2.357 -13.761 1.774 1.00 95.81 176 ARG A N 1
ATOM 1406 C CA . ARG A 1 176 ? -2.594 -12.314 1.789 1.00 95.81 176 ARG A CA 1
ATOM 1407 C C . ARG A 1 176 ? -1.479 -11.526 1.105 1.00 95.81 176 ARG A C 1
ATOM 1409 O O . ARG A 1 176 ? -1.629 -10.322 0.940 1.00 95.81 176 ARG A O 1
ATOM 1416 N N . VAL A 1 177 ? -0.352 -12.141 0.752 1.00 96.50 177 VAL A N 1
ATOM 1417 C CA . VAL A 1 177 ? 0.799 -11.428 0.181 1.00 96.50 177 VAL A CA 1
ATOM 1418 C C . VAL A 1 177 ? 0.771 -11.527 -1.344 1.00 96.50 177 VAL A C 1
ATOM 1420 O O . VAL A 1 177 ? 0.819 -12.618 -1.906 1.00 96.50 177 VAL A O 1
ATOM 1423 N N . GLY A 1 178 ? 0.703 -10.377 -2.017 1.00 92.62 178 GLY A N 1
ATOM 1424 C CA . GLY A 1 178 ? 0.743 -10.262 -3.479 1.00 92.62 178 GLY A CA 1
ATOM 1425 C C . GLY A 1 178 ? 1.875 -9.353 -3.956 1.00 92.62 178 GLY A C 1
ATOM 1426 O O . GLY A 1 178 ? 2.286 -8.445 -3.239 1.00 92.62 178 GLY A O 1
ATOM 1427 N N . PHE A 1 179 ? 2.389 -9.581 -5.166 1.00 90.69 179 PHE A N 1
ATOM 1428 C CA . PHE A 1 179 ? 3.433 -8.734 -5.753 1.00 90.69 179 PHE A CA 1
ATOM 1429 C C . PHE A 1 179 ? 2.836 -7.486 -6.410 1.00 90.69 179 PHE A C 1
ATOM 1431 O O . PHE A 1 179 ? 1.850 -7.600 -7.135 1.00 90.69 179 PHE A O 1
ATOM 1438 N N . VAL A 1 180 ? 3.449 -6.320 -6.184 1.00 79.25 180 VAL A N 1
ATOM 1439 C CA . VAL A 1 180 ? 2.931 -5.025 -6.681 1.00 79.25 180 VAL A CA 1
ATOM 1440 C C . VAL A 1 180 ? 3.838 -4.304 -7.680 1.00 79.25 180 VAL A C 1
ATOM 1442 O O . VAL A 1 180 ? 3.499 -3.230 -8.166 1.00 79.25 180 VAL A O 1
ATOM 1445 N N . ASN A 1 181 ? 4.982 -4.888 -8.031 1.00 66.69 181 ASN A N 1
ATOM 1446 C CA . ASN A 1 181 ? 5.890 -4.270 -8.995 1.00 66.69 181 ASN A CA 1
ATOM 1447 C C . ASN A 1 181 ? 5.344 -4.336 -10.424 1.00 66.69 181 ASN A C 1
ATOM 1449 O O . ASN A 1 181 ? 4.980 -5.419 -10.890 1.00 66.69 181 ASN A O 1
ATOM 1453 N N . PHE A 1 182 ? 5.401 -3.195 -11.116 1.00 54.12 182 PHE A N 1
ATOM 1454 C CA . PHE A 1 182 ? 5.205 -3.026 -12.556 1.00 54.12 182 PHE A CA 1
ATOM 1455 C C . PHE A 1 182 ? 6.366 -2.229 -13.148 1.00 54.12 182 PHE A C 1
ATOM 1457 O O . PHE A 1 182 ? 6.797 -1.252 -12.491 1.00 54.12 182 PHE A O 1
#

Foldseek 3Di:
DVVVVVVVVVVVVVVVVVVVVLVVCCVVCVPDPPSVVVVVVVVVVVVCCVPVNDDDDDDPLDDDDDDDPVNQDDDPDDPVRCVVDPLSVQSVVDGPVTALLNVLVVLVVCVVVPRQAEEDPDAQPDDGHCLLVNLVSCVVCVVRAAYEWEFDPVVPRDIRFHYCSNPNPVRVPRPRYDYNDD

Mean predicted aligned error: 9.26 Å

Solvent-accessible surface area (backbone atoms only — not comparable to full-atom values): 10746 Å² total; per-residue (Å²): 120,67,68,66,54,54,53,52,50,52,53,51,50,52,53,51,51,50,54,50,48,53,51,52,50,32,71,79,38,56,83,40,84,77,58,29,47,66,60,51,49,49,53,51,49,52,49,46,45,72,68,72,40,88,75,80,78,75,58,94,90,60,85,88,85,84,87,49,81,67,71,72,52,78,72,96,71,53,74,67,61,33,72,75,28,74,60,50,39,47,57,68,74,42,69,82,82,54,48,32,44,49,58,28,56,47,50,54,54,42,48,73,73,63,52,77,63,51,74,42,93,50,73,52,55,73,80,57,61,38,27,64,54,24,25,54,41,51,61,76,38,43,96,32,41,37,39,22,25,41,60,40,68,90,68,79,54,39,76,44,58,44,24,58,71,48,38,59,80,68,40,88,74,38,91,34,48,43,78,67,79,129

pLDDT: mean 89.3, std 9.23, range [54.12, 98.25]